Protein AF-A0A3C0NZE2-F1 (afdb_monomer_lite)

Secondary structure (DSSP, 8-state):
---------PPPP-----SEEEEEEEEESSPPPHHHHHHHHHHHHHH-EEEEEEEETTEEEEEEE-S-HHHHHHHHGGGEEEEEEEEEEHHHHHHHHHHHHHHTTT---------TTT-TTS---TTSPPEEEEEEEEE-SHHHHHHHHHTT-SEEEE--SSS---HHHHHHHHHH--EEEEEEE--SGGGHHHHHHHHHT--SSEEEE----SHHHHHHHHHT--TTS-HHHHHHHHHHHTTT-EEEEEEE-SS-EEETTEEE-TT-EEEEETTEEEEEES-HHHHHHHHHHHH--TT--EEEEEE-TTS-HHHHHHHHHHHHHH-TTSEEEEEE---SS-SEEEEE-

Structure (mmCIF, N/CA/C/O backbone):
data_AF-A0A3C0NZE2-F1
#
_entry.id   AF-A0A3C0NZE2-F1
#
loop_
_atom_site.group_PDB
_atom_site.id
_atom_site.type_symbol
_atom_site.label_atom_id
_atom_site.label_alt_id
_atom_site.label_comp_id
_atom_site.label_asym_id
_atom_site.label_entity_id
_atom_site.label_seq_id
_atom_site.pdbx_PDB_ins_code
_atom_site.Cartn_x
_atom_site.Cartn_y
_atom_site.Cartn_z
_atom_site.occupancy
_atom_site.B_iso_or_equiv
_atom_site.auth_seq_id
_atom_site.auth_comp_id
_atom_site.auth_asym_id
_atom_site.auth_atom_id
_atom_site.pdbx_PDB_model_num
ATOM 1 N N . SER A 1 1 ? 26.533 49.931 23.139 1.00 36.09 1 SER A N 1
ATOM 2 C CA . SER A 1 1 ? 25.207 50.540 22.932 1.00 36.09 1 SER A CA 1
ATOM 3 C C . SER A 1 1 ? 24.954 50.637 21.445 1.00 36.09 1 SER A C 1
ATOM 5 O O . SER A 1 1 ? 25.810 51.213 20.790 1.00 36.09 1 SER A O 1
ATOM 7 N N . ALA A 1 2 ? 23.807 50.098 21.004 1.00 35.59 2 ALA A N 1
ATOM 8 C CA . ALA A 1 2 ? 23.093 50.370 19.743 1.00 35.59 2 ALA A CA 1
ATOM 9 C C . ALA A 1 2 ? 23.848 50.043 18.430 1.00 35.59 2 ALA A C 1
ATOM 11 O O . ALA A 1 2 ? 24.931 50.566 18.204 1.00 35.59 2 ALA A O 1
ATOM 12 N N . SER A 1 3 ? 23.444 49.033 17.645 1.00 37.69 3 SER A N 1
ATOM 13 C CA . SER A 1 3 ? 22.225 48.925 16.799 1.00 37.69 3 SER A CA 1
ATOM 14 C C . SER A 1 3 ? 22.341 49.788 15.534 1.00 37.69 3 SER A C 1
ATOM 16 O O . SER A 1 3 ? 22.608 50.981 15.624 1.00 37.69 3 SER A O 1
ATOM 18 N N . GLU A 1 4 ? 22.370 49.141 14.364 1.00 43.62 4 GLU A N 1
ATOM 19 C CA . GLU A 1 4 ? 21.360 49.212 13.274 1.00 43.62 4 GLU A CA 1
ATOM 20 C C . GLU A 1 4 ? 22.031 49.901 12.071 1.00 43.62 4 GLU A C 1
ATOM 22 O O . GLU A 1 4 ? 22.939 50.702 12.266 1.00 43.62 4 GLU A O 1
ATOM 27 N N . ASP A 1 5 ? 21.707 49.708 10.800 1.00 38.56 5 ASP A N 1
ATOM 28 C CA . ASP A 1 5 ? 20.872 48.797 10.012 1.00 38.56 5 ASP A CA 1
ATOM 29 C C . ASP A 1 5 ? 21.087 49.255 8.546 1.00 38.56 5 ASP A C 1
ATOM 31 O O . ASP A 1 5 ? 21.470 50.410 8.334 1.00 38.56 5 ASP A O 1
ATOM 35 N N . ALA A 1 6 ? 20.868 48.362 7.576 1.00 36.75 6 ALA A N 1
ATOM 36 C CA . ALA A 1 6 ? 20.662 48.569 6.127 1.00 36.75 6 ALA A CA 1
ATOM 37 C C . ALA A 1 6 ? 21.395 47.476 5.326 1.00 36.75 6 ALA A C 1
ATOM 39 O O . ALA A 1 6 ? 22.613 47.346 5.404 1.00 36.75 6 ALA A O 1
ATOM 40 N N . GLY A 1 7 ? 20.750 46.683 4.478 1.00 32.16 7 GLY A N 1
ATOM 41 C CA . GLY A 1 7 ? 19.348 46.634 4.093 1.00 32.16 7 GLY A CA 1
ATOM 42 C C . GLY A 1 7 ? 19.153 45.419 3.186 1.00 32.16 7 GLY A C 1
ATOM 43 O O . GLY A 1 7 ? 20.014 45.115 2.361 1.00 32.16 7 GLY A O 1
ATOM 44 N N . ASN A 1 8 ? 18.049 44.704 3.378 1.00 34.53 8 ASN A N 1
ATOM 45 C CA . ASN A 1 8 ? 17.638 43.586 2.539 1.00 34.53 8 ASN A CA 1
ATOM 46 C C . ASN A 1 8 ? 16.468 44.069 1.672 1.00 34.53 8 ASN A C 1
ATOM 48 O O . ASN A 1 8 ? 15.373 44.306 2.183 1.00 34.53 8 ASN A O 1
ATOM 52 N N . GLU A 1 9 ? 16.714 44.292 0.382 1.00 36.19 9 GLU A N 1
ATOM 53 C CA . GLU A 1 9 ? 15.674 44.630 -0.592 1.00 36.19 9 GLU A CA 1
ATOM 54 C C . GLU A 1 9 ? 14.816 43.385 -0.865 1.00 36.19 9 GLU A C 1
ATOM 56 O O . GLU A 1 9 ? 15.272 42.399 -1.446 1.00 36.19 9 GLU A O 1
ATOM 61 N N . GLY A 1 10 ? 13.561 43.426 -0.409 1.00 34.00 10 GLY A N 1
ATOM 62 C CA . GLY A 1 10 ? 12.566 42.390 -0.660 1.00 34.00 10 GLY A CA 1
ATOM 63 C C . GLY A 1 10 ? 12.228 42.272 -2.148 1.00 34.00 10 GLY A C 1
ATOM 64 O O . GLY A 1 10 ? 11.925 43.261 -2.812 1.00 34.00 10 GLY A O 1
ATOM 65 N N . LYS A 1 11 ? 12.250 41.041 -2.668 1.00 37.78 11 LYS A N 1
ATOM 66 C CA . LYS A 1 11 ? 11.664 40.698 -3.968 1.00 37.78 11 LYS A CA 1
ATOM 67 C C . LYS A 1 11 ? 10.141 40.817 -3.872 1.00 37.78 11 LYS A C 1
ATOM 69 O O . LYS A 1 11 ? 9.526 40.107 -3.083 1.00 37.78 11 LYS A O 1
ATOM 74 N N . GLU A 1 12 ? 9.547 41.686 -4.685 1.00 38.22 12 GLU A N 1
ATOM 75 C CA . GLU A 1 12 ? 8.095 41.773 -4.874 1.00 38.22 12 GLU A CA 1
ATOM 76 C C . GLU A 1 12 ? 7.531 40.430 -5.376 1.00 38.22 12 GLU A C 1
ATOM 78 O O . GLU A 1 12 ? 7.984 39.885 -6.388 1.00 38.22 12 GLU A O 1
ATOM 83 N N . GLU A 1 13 ? 6.533 39.892 -4.671 1.00 40.66 13 GLU A N 1
ATOM 84 C CA . GLU A 1 13 ? 5.774 38.714 -5.096 1.00 40.66 13 GLU A CA 1
ATOM 85 C C . GLU A 1 13 ? 4.988 39.033 -6.379 1.00 40.66 13 GLU A C 1
ATOM 87 O O . GLU A 1 13 ? 4.153 39.942 -6.418 1.00 40.66 13 GLU A O 1
ATOM 92 N N . LYS A 1 14 ? 5.254 38.287 -7.460 1.00 45.41 14 LYS A N 1
ATOM 93 C CA . LYS A 1 14 ? 4.502 38.401 -8.717 1.00 45.41 14 LYS A CA 1
ATOM 94 C C . LYS A 1 14 ? 3.043 38.013 -8.479 1.00 45.41 14 LYS A C 1
ATOM 96 O O . LYS A 1 14 ? 2.735 36.855 -8.215 1.00 45.41 14 LYS A O 1
ATOM 101 N N . LYS A 1 15 ? 2.142 38.980 -8.635 1.00 46.69 15 LYS A N 1
ATOM 102 C CA . LYS A 1 15 ? 0.691 38.773 -8.604 1.00 46.69 15 LYS A CA 1
ATOM 103 C C . LYS A 1 15 ? 0.277 37.868 -9.772 1.00 46.69 15 LYS A C 1
ATOM 105 O O . LYS A 1 15 ? 0.476 38.236 -10.926 1.00 46.69 15 LYS A O 1
ATOM 110 N N . ILE A 1 16 ? -0.275 36.691 -9.482 1.00 53.59 16 ILE A N 1
ATOM 111 C CA . ILE A 1 16 ? -0.796 35.767 -10.501 1.00 53.59 16 ILE A CA 1
ATOM 112 C C . ILE A 1 16 ? -2.088 36.363 -11.076 1.00 53.59 16 ILE A C 1
ATOM 114 O O . ILE A 1 16 ? -3.035 36.613 -10.332 1.00 53.59 16 ILE A O 1
ATOM 118 N N . HIS A 1 17 ? -2.127 36.613 -12.388 1.00 61.06 17 HIS A N 1
ATOM 119 C CA . HIS A 1 17 ? -3.268 37.261 -13.049 1.00 61.06 17 HIS A CA 1
ATOM 120 C C . HIS A 1 17 ? -4.233 36.298 -13.757 1.00 61.06 17 HIS A C 1
ATOM 122 O O . HIS A 1 17 ? -5.386 36.668 -13.970 1.00 61.06 17 HIS A O 1
ATOM 128 N N . PHE A 1 18 ? -3.791 35.084 -14.101 1.00 76.00 18 PHE A N 1
ATOM 129 C CA . PHE A 1 18 ? -4.579 34.086 -14.836 1.00 76.00 18 PHE A CA 1
ATOM 130 C C . PHE A 1 18 ? -4.504 32.712 -14.159 1.00 76.00 18 PHE A C 1
ATOM 132 O O . PHE A 1 18 ? -3.453 32.332 -13.649 1.00 76.00 18 PHE A O 1
ATOM 139 N N . THR A 1 19 ? -5.607 31.962 -14.182 1.00 80.38 19 THR A N 1
ATOM 140 C CA . THR A 1 19 ? -5.830 30.770 -13.344 1.00 80.38 19 THR A CA 1
ATOM 141 C C . THR A 1 19 ? -5.203 29.501 -13.898 1.00 80.38 19 THR A C 1
ATOM 143 O O . THR A 1 19 ? -4.834 28.621 -13.126 1.00 80.38 19 THR A O 1
ATOM 146 N N . TYR A 1 20 ? -5.089 29.376 -15.222 1.00 83.31 20 TYR A N 1
ATOM 147 C CA . TYR A 1 20 ? -4.713 28.107 -15.843 1.00 83.31 20 TYR A CA 1
ATOM 148 C C . TYR A 1 20 ? -3.438 28.204 -16.664 1.00 83.31 20 TYR A C 1
ATOM 150 O O . TYR A 1 20 ? -3.351 29.029 -17.574 1.00 83.31 20 TYR A O 1
ATOM 158 N N . ASN A 1 21 ? -2.491 27.303 -16.414 1.00 87.12 21 ASN A N 1
ATOM 159 C CA . ASN A 1 21 ? -1.433 26.988 -17.363 1.00 87.12 21 ASN A CA 1
ATOM 160 C C . ASN A 1 21 ? -2.007 26.049 -18.427 1.00 87.12 21 ASN A C 1
ATOM 162 O O . ASN A 1 21 ? -2.509 24.969 -18.122 1.00 87.12 21 ASN A O 1
ATOM 166 N N . VAL A 1 22 ? -1.931 26.451 -19.692 1.00 88.56 22 VAL A N 1
ATOM 167 C CA . VAL A 1 22 ? -2.429 25.664 -20.820 1.00 88.56 22 VAL A CA 1
ATOM 168 C C . VAL A 1 22 ? -1.267 25.375 -21.753 1.00 88.56 22 VAL A C 1
ATOM 170 O O . VAL A 1 22 ? -0.628 26.299 -22.253 1.00 88.56 22 VAL A O 1
ATOM 173 N N . SER A 1 23 ? -1.006 24.098 -22.028 1.00 87.31 23 SER A N 1
ATOM 174 C CA . SER A 1 23 ? -0.033 23.682 -23.036 1.00 87.31 23 SER A CA 1
ATOM 175 C C . SER A 1 23 ? -0.593 22.592 -23.936 1.00 87.31 23 SER A C 1
ATOM 177 O O . SER A 1 23 ? -1.257 21.657 -23.489 1.00 87.31 23 SER A O 1
ATOM 179 N N . PHE A 1 24 ? -0.353 22.714 -25.235 1.00 85.62 24 PHE A N 1
ATOM 180 C CA . PHE A 1 24 ? -0.780 21.707 -26.190 1.00 85.62 24 PHE A CA 1
ATOM 181 C C . PHE A 1 24 ? 0.030 21.734 -27.480 1.00 85.62 24 PHE A C 1
ATOM 183 O O . PHE A 1 24 ? 0.749 22.688 -27.787 1.00 85.62 24 PHE A O 1
ATOM 190 N N . ILE A 1 25 ? -0.100 20.655 -28.250 1.00 87.31 25 ILE A N 1
ATOM 191 C CA . ILE A 1 25 ? 0.509 20.516 -29.574 1.00 87.31 25 ILE A CA 1
ATOM 192 C C . ILE A 1 25 ? -0.591 20.400 -30.625 1.00 87.31 25 ILE A C 1
ATOM 194 O O . ILE A 1 25 ? -1.508 19.585 -30.488 1.00 87.31 25 ILE A O 1
ATOM 198 N N . VAL A 1 26 ? -0.465 21.193 -31.687 1.00 88.88 26 VAL A N 1
ATOM 199 C CA . VAL A 1 26 ? -1.304 21.129 -32.885 1.00 88.88 26 VAL A CA 1
ATOM 200 C C . VAL A 1 26 ? -0.500 20.501 -34.015 1.00 88.88 26 VAL A C 1
ATOM 202 O O . VAL A 1 26 ? 0.553 21.015 -34.392 1.00 88.88 26 VAL A O 1
ATOM 205 N N . LYS A 1 27 ? -1.011 19.413 -34.585 1.00 89.00 27 LYS A N 1
ATOM 206 C CA . LYS A 1 27 ? -0.534 18.859 -35.849 1.00 89.00 27 LYS A CA 1
ATOM 207 C C . LYS A 1 27 ? -1.123 19.669 -36.995 1.00 89.00 27 LYS A C 1
ATOM 209 O O . LYS A 1 27 ? -2.328 19.632 -37.231 1.00 89.00 27 LYS A O 1
ATOM 214 N N . LEU A 1 28 ? -0.270 20.408 -37.685 1.00 88.88 28 LEU A N 1
ATOM 215 C CA . LEU A 1 28 ? -0.642 21.338 -38.741 1.00 88.88 28 LEU A CA 1
ATOM 216 C C . LEU A 1 28 ? -1.101 20.578 -39.992 1.00 88.88 28 LEU A C 1
ATOM 218 O O . LEU A 1 28 ? -0.432 19.651 -40.447 1.00 88.88 28 LEU A O 1
ATOM 222 N N . GLU A 1 29 ? -2.234 20.984 -40.567 1.00 81.38 29 GLU A N 1
ATOM 223 C CA . GLU A 1 29 ? -2.740 20.408 -41.828 1.00 81.38 29 GLU A CA 1
ATOM 224 C C . GLU A 1 29 ? -2.031 20.987 -43.061 1.00 81.38 29 GLU A C 1
ATOM 226 O O . GLU A 1 29 ? -1.929 20.343 -44.104 1.00 81.38 29 GLU A O 1
ATOM 231 N N . LYS A 1 30 ? -1.526 22.214 -42.930 1.00 83.50 30 LYS A N 1
ATOM 232 C CA . LYS A 1 30 ? -0.729 22.947 -43.918 1.00 83.50 30 LYS A CA 1
ATOM 233 C C . LYS A 1 30 ? 0.244 23.856 -43.175 1.00 83.50 30 LYS A C 1
ATOM 235 O O . LYS A 1 30 ? -0.033 24.240 -42.040 1.00 83.50 30 LYS A O 1
ATOM 240 N N . THR A 1 31 ? 1.340 24.258 -43.814 1.00 81.38 31 THR A N 1
ATOM 241 C CA . THR A 1 31 ? 2.249 25.258 -43.237 1.00 81.38 31 THR A CA 1
ATOM 242 C C . THR A 1 31 ? 1.491 26.579 -43.031 1.00 81.38 31 THR A C 1
ATOM 244 O O . THR A 1 31 ? 1.012 27.152 -44.016 1.00 81.38 31 THR A O 1
ATOM 247 N N . PRO A 1 32 ? 1.318 27.052 -41.783 1.00 81.88 32 PRO A N 1
ATOM 248 C CA . PRO A 1 32 ? 0.593 28.282 -41.506 1.00 81.88 32 PRO A CA 1
ATOM 249 C C . PRO A 1 32 ? 1.406 29.483 -41.984 1.00 81.88 32 PRO A C 1
ATOM 251 O O . PRO A 1 32 ? 2.632 29.507 -41.891 1.00 81.88 32 PRO A O 1
ATOM 254 N N . SER A 1 33 ? 0.716 30.497 -42.495 1.00 85.44 33 SER A N 1
ATOM 255 C CA . SER A 1 33 ? 1.343 31.766 -42.854 1.00 85.44 33 SER A CA 1
ATOM 256 C C . SER A 1 33 ? 1.788 32.540 -41.608 1.00 85.44 33 SER A C 1
ATOM 258 O O . SER A 1 33 ? 1.170 32.437 -40.545 1.00 85.44 33 SER A O 1
ATOM 260 N N . ASP A 1 34 ? 2.793 33.410 -41.753 1.00 82.06 34 ASP A N 1
ATOM 261 C CA . ASP A 1 34 ? 3.242 34.299 -40.667 1.00 82.06 34 ASP A CA 1
ATOM 262 C C . ASP A 1 34 ? 2.091 35.134 -40.092 1.00 82.06 34 ASP A C 1
ATOM 264 O O . ASP A 1 34 ? 2.039 35.417 -38.897 1.00 82.06 34 ASP A O 1
ATOM 268 N N . LYS A 1 35 ? 1.113 35.486 -40.933 1.00 81.94 35 LYS A N 1
ATOM 269 C CA . LYS A 1 35 ? -0.085 36.218 -40.522 1.00 81.94 35 LYS A CA 1
ATOM 270 C C . LYS A 1 35 ? -0.994 35.382 -39.616 1.00 81.94 35 LYS A C 1
ATOM 272 O O . LYS A 1 35 ? -1.503 35.908 -38.633 1.00 81.94 35 LYS A O 1
ATOM 277 N N . GLU A 1 36 ? -1.195 34.102 -39.923 1.00 84.94 36 GLU A N 1
ATOM 278 C CA . GLU A 1 36 ? -1.993 33.182 -39.098 1.00 84.94 36 GLU A CA 1
ATOM 279 C C . GLU A 1 36 ? -1.324 32.935 -37.734 1.00 84.94 36 GLU A C 1
ATOM 281 O O . GLU A 1 36 ? -2.001 32.973 -36.704 1.00 84.94 36 GLU A O 1
ATOM 286 N N . LEU A 1 37 ? 0.006 32.780 -37.708 1.00 85.50 37 LEU A N 1
ATOM 287 C CA . LEU A 1 37 ? 0.770 32.632 -36.465 1.00 85.50 37 LEU A CA 1
ATOM 288 C C . LEU A 1 37 ? 0.786 33.917 -35.628 1.00 85.50 37 LEU A C 1
ATOM 290 O O . LEU A 1 37 ? 0.652 33.851 -34.407 1.00 85.50 37 LEU A O 1
ATOM 294 N N . ASN A 1 38 ? 0.909 35.085 -36.263 1.00 84.31 38 ASN A N 1
ATOM 295 C CA . ASN A 1 38 ? 0.901 36.364 -35.554 1.00 84.31 38 ASN A CA 1
ATOM 296 C C . ASN A 1 38 ? -0.458 36.672 -34.925 1.00 84.31 38 ASN A C 1
ATOM 298 O O . ASN A 1 38 ? -0.492 37.128 -33.790 1.00 84.31 38 ASN A O 1
ATOM 302 N N . VAL A 1 39 ? -1.572 36.336 -35.583 1.00 87.81 39 VAL A N 1
ATOM 303 C CA . VAL A 1 39 ? -2.914 36.495 -34.994 1.00 87.81 39 VAL A CA 1
ATOM 304 C C . VAL A 1 39 ? -3.088 35.634 -33.738 1.00 87.81 39 VAL A C 1
ATOM 306 O O . VAL A 1 39 ? -3.676 36.085 -32.754 1.00 87.81 39 VAL A O 1
ATOM 309 N N . LEU A 1 40 ? -2.588 34.393 -33.752 1.00 89.62 40 LEU A N 1
ATOM 310 C CA . LEU A 1 40 ? -2.628 33.525 -32.573 1.00 89.62 40 LEU A CA 1
ATOM 311 C C . LEU A 1 40 ? -1.719 34.065 -31.459 1.00 89.62 40 LEU A C 1
ATOM 313 O O . LEU A 1 40 ? -2.141 34.133 -30.307 1.00 89.62 40 LEU A O 1
ATOM 317 N N . ARG A 1 41 ? -0.508 34.513 -31.807 1.00 87.38 41 ARG A N 1
ATOM 318 C CA . ARG A 1 41 ? 0.447 35.101 -30.861 1.00 87.38 41 ARG A CA 1
ATOM 319 C C . ARG A 1 41 ? -0.089 36.378 -30.211 1.00 87.38 41 ARG A C 1
ATOM 321 O O . ARG A 1 41 ? 0.011 36.517 -29.000 1.00 87.38 41 ARG A O 1
ATOM 328 N N . GLU A 1 42 ? -0.694 37.282 -30.978 1.00 84.56 42 GLU A N 1
ATOM 329 C CA . GLU A 1 42 ? -1.329 38.497 -30.449 1.00 84.56 42 GLU A CA 1
ATOM 330 C C . GLU A 1 42 ? -2.467 38.161 -29.486 1.00 84.56 42 GLU A C 1
ATOM 332 O O . GLU A 1 42 ? -2.562 38.752 -28.414 1.00 84.56 42 GLU A O 1
ATOM 337 N N . PHE A 1 43 ? -3.302 37.172 -29.823 1.00 90.38 43 PHE A N 1
ATOM 338 C CA . PHE A 1 43 ? -4.347 36.709 -28.915 1.00 90.38 43 PHE A CA 1
ATOM 339 C C . PHE A 1 43 ? -3.763 36.205 -27.587 1.00 90.38 43 PHE A C 1
ATOM 341 O O . PHE A 1 43 ? -4.280 36.578 -26.535 1.00 90.38 43 PHE A O 1
ATOM 348 N N . MET A 1 44 ? -2.690 35.408 -27.640 1.00 88.81 44 MET A N 1
ATOM 349 C CA . MET A 1 44 ? -2.006 34.887 -26.452 1.00 88.81 44 MET A CA 1
ATOM 350 C C . MET A 1 44 ? -1.375 36.004 -25.614 1.00 88.81 44 MET A C 1
ATOM 352 O O . MET A 1 44 ? -1.494 35.968 -24.401 1.00 88.81 44 MET A O 1
ATOM 356 N N . ILE A 1 45 ? -0.766 37.016 -26.241 1.00 83.38 45 ILE A N 1
ATOM 357 C CA . ILE A 1 45 ? -0.164 38.162 -25.533 1.00 83.38 45 ILE A CA 1
ATOM 358 C C . ILE A 1 45 ? -1.232 39.037 -24.865 1.00 83.38 45 ILE A C 1
ATOM 360 O O . ILE A 1 45 ? -1.014 39.558 -23.779 1.00 83.38 45 ILE A O 1
ATOM 364 N N . VAL A 1 46 ? -2.386 39.225 -25.510 1.00 85.56 46 VAL A N 1
ATOM 365 C CA . VAL A 1 46 ? -3.464 40.071 -24.970 1.00 85.56 46 VAL A CA 1
ATOM 366 C C . VAL A 1 46 ? -4.261 39.360 -23.874 1.00 85.56 46 VAL A C 1
ATOM 368 O O . VAL A 1 46 ? -4.759 40.015 -22.963 1.00 85.56 46 VAL A O 1
ATOM 371 N N . ASN A 1 47 ? -4.429 38.039 -23.973 1.00 84.69 47 ASN A N 1
ATOM 372 C CA . ASN A 1 47 ? -5.321 37.264 -23.101 1.00 84.69 47 ASN A CA 1
ATOM 373 C C . ASN A 1 47 ? -4.576 36.271 -22.201 1.00 84.69 47 ASN A C 1
ATOM 375 O O . ASN A 1 47 ? -5.216 35.385 -21.633 1.00 84.69 47 ASN A O 1
ATOM 379 N N . GLY A 1 48 ? -3.255 36.373 -22.097 1.00 84.44 48 GLY A N 1
ATOM 380 C CA . GLY A 1 48 ? -2.453 35.450 -21.312 1.00 84.44 48 GLY A CA 1
ATOM 381 C C . GLY A 1 48 ? -1.042 35.946 -21.027 1.00 84.44 48 GLY A C 1
ATOM 382 O O . GLY A 1 48 ? -0.606 36.991 -21.505 1.00 84.44 48 GLY A O 1
ATOM 383 N N . GLU A 1 49 ? -0.334 35.164 -20.223 1.00 80.25 49 GLU A N 1
ATOM 384 C CA . GLU A 1 49 ? 1.048 35.389 -19.795 1.00 80.25 49 GLU A CA 1
ATOM 385 C C . GLU A 1 49 ? 1.927 34.190 -20.182 1.00 80.25 49 GLU A C 1
ATOM 387 O O . GLU A 1 49 ? 1.422 33.157 -20.636 1.00 80.25 49 GLU A O 1
ATOM 392 N N . ASP A 1 50 ? 3.249 34.336 -20.041 1.00 80.88 50 ASP A N 1
ATOM 393 C CA . ASP A 1 50 ? 4.235 33.271 -20.289 1.00 80.88 50 ASP A CA 1
ATOM 394 C C . ASP A 1 50 ? 4.042 32.577 -21.658 1.00 80.88 50 ASP A C 1
ATOM 396 O O . ASP A 1 50 ? 4.019 31.354 -21.793 1.00 80.88 50 ASP A O 1
ATOM 400 N N . VAL A 1 51 ? 3.845 33.402 -22.693 1.00 83.75 51 VAL A N 1
ATOM 401 C CA . VAL A 1 51 ? 3.489 32.988 -24.057 1.00 83.75 51 VAL A CA 1
ATOM 402 C C . VAL A 1 51 ? 4.667 32.313 -24.760 1.0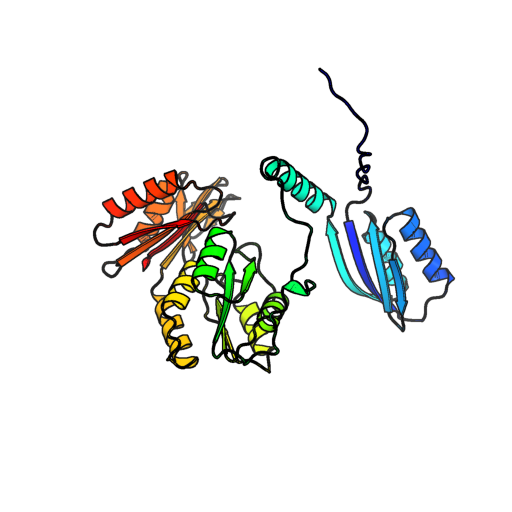0 83.75 51 VAL A C 1
ATOM 404 O O . VAL A 1 51 ? 5.662 32.953 -25.100 1.00 83.75 51 VAL A O 1
ATOM 407 N N . LEU A 1 52 ? 4.500 31.036 -25.092 1.00 79.06 52 LEU A N 1
ATOM 408 C CA . LEU A 1 52 ? 5.398 30.253 -25.929 1.00 79.06 52 LEU A CA 1
ATOM 409 C C . LEU A 1 52 ? 4.628 29.698 -27.132 1.00 79.06 52 LEU A C 1
ATOM 411 O O . LEU A 1 52 ? 3.689 28.913 -27.000 1.00 79.06 52 LEU A O 1
ATOM 415 N N . LEU A 1 53 ? 5.057 30.097 -28.328 1.00 85.06 53 LEU A N 1
ATOM 416 C CA . LEU A 1 53 ? 4.502 29.624 -29.591 1.00 85.06 53 LEU A CA 1
ATOM 417 C C . LEU A 1 53 ? 5.644 29.235 -30.529 1.00 85.06 53 LEU A C 1
ATOM 419 O O . LEU A 1 53 ? 6.304 30.113 -31.093 1.00 85.06 53 LEU A O 1
ATOM 423 N N . VAL A 1 54 ? 5.866 27.929 -30.683 1.00 80.62 54 VAL A N 1
ATOM 424 C CA . VAL A 1 54 ? 6.981 27.362 -31.456 1.00 80.62 54 VAL A CA 1
ATOM 425 C C . VAL A 1 54 ? 6.432 26.468 -32.557 1.00 80.62 54 VAL A C 1
ATOM 427 O O . VAL A 1 54 ? 5.713 25.513 -32.280 1.00 80.62 54 VAL A O 1
ATOM 430 N N . SER A 1 55 ? 6.787 26.769 -33.804 1.00 79.25 55 SER A N 1
ATOM 431 C CA . SER A 1 55 ? 6.443 25.953 -34.970 1.00 79.25 55 SER A CA 1
ATOM 432 C C . SER A 1 55 ? 7.687 25.202 -35.440 1.00 79.25 55 SER A C 1
ATOM 434 O O . SER A 1 55 ? 8.710 25.836 -35.687 1.00 79.25 55 SER A O 1
ATOM 436 N N . SER A 1 56 ? 7.598 23.880 -35.581 1.00 74.12 56 SER A N 1
ATOM 437 C CA . SER A 1 56 ? 8.648 23.031 -36.160 1.00 74.12 56 SER A CA 1
ATOM 438 C C . SER A 1 56 ? 8.010 21.952 -37.026 1.00 74.12 56 SER A C 1
ATOM 440 O O . SER A 1 56 ? 7.066 21.291 -36.595 1.00 74.12 56 SER A O 1
ATOM 442 N N . ASP A 1 57 ? 8.524 21.766 -38.240 1.00 77.38 57 ASP A N 1
ATOM 443 C CA . ASP A 1 57 ? 7.997 20.826 -39.236 1.00 77.38 57 ASP A CA 1
ATOM 444 C C . ASP A 1 57 ? 6.481 21.002 -39.473 1.00 77.38 57 ASP A C 1
ATOM 446 O O . ASP A 1 57 ? 6.042 22.044 -39.960 1.00 77.38 57 ASP A O 1
ATOM 450 N N . ASN A 1 58 ? 5.683 19.998 -39.087 1.00 84.75 58 ASN A N 1
ATOM 451 C CA . ASN A 1 58 ? 4.219 19.974 -39.160 1.00 84.75 58 ASN A CA 1
ATOM 452 C C . ASN A 1 58 ? 3.561 20.082 -37.773 1.00 84.75 58 ASN A C 1
ATOM 454 O O . ASN A 1 58 ? 2.429 19.637 -37.588 1.00 84.75 58 ASN A O 1
ATOM 458 N N . MET A 1 59 ? 4.270 20.622 -36.781 1.00 80.81 59 MET A N 1
ATOM 459 C CA . MET A 1 59 ? 3.805 20.717 -35.399 1.00 80.81 59 MET A CA 1
ATOM 460 C C . MET A 1 59 ? 3.926 22.147 -34.878 1.00 80.81 59 MET A C 1
ATOM 462 O O . MET A 1 59 ? 4.931 22.829 -35.077 1.00 80.81 59 MET A O 1
ATOM 466 N N . LEU A 1 60 ? 2.901 22.585 -34.155 1.00 86.25 60 LEU A N 1
ATOM 467 C CA . LEU A 1 60 ? 2.866 23.859 -33.454 1.00 86.25 60 LEU A CA 1
ATOM 468 C C . LEU A 1 60 ? 2.675 23.596 -31.963 1.00 86.25 60 LEU A C 1
ATOM 470 O O . LEU A 1 60 ? 1.624 23.115 -31.540 1.00 86.25 60 LEU A O 1
ATOM 474 N N . LYS A 1 61 ? 3.693 23.916 -31.167 1.00 86.12 61 LYS A N 1
ATOM 475 C CA . LYS A 1 61 ? 3.625 23.888 -29.708 1.00 86.12 61 LYS A CA 1
ATOM 476 C C . LYS A 1 61 ? 3.119 25.235 -29.206 1.00 86.12 61 LYS A C 1
ATOM 478 O O . LYS A 1 61 ? 3.692 26.276 -29.533 1.00 86.12 61 LYS A O 1
ATOM 483 N N . VAL A 1 62 ? 2.060 25.187 -28.407 1.00 87.75 62 VAL A N 1
ATOM 484 C CA . VAL A 1 62 ? 1.400 26.341 -27.797 1.00 87.75 62 VAL A CA 1
ATOM 485 C C . VAL A 1 62 ? 1.462 26.173 -26.287 1.00 87.75 62 VAL A C 1
ATOM 487 O O . VAL A 1 62 ? 1.078 25.126 -25.773 1.00 87.75 62 VAL A O 1
ATOM 490 N N . GLN A 1 63 ? 1.942 27.185 -25.575 1.00 89.62 63 GLN A N 1
ATOM 491 C CA . GLN A 1 63 ? 1.921 27.230 -24.118 1.00 89.62 63 GLN A CA 1
ATOM 492 C C . GLN A 1 63 ? 1.702 28.671 -23.653 1.00 89.62 63 GLN A C 1
ATOM 494 O O . GLN A 1 63 ? 2.296 29.597 -24.198 1.00 89.62 63 GLN A O 1
ATOM 499 N N . THR A 1 64 ? 0.792 28.875 -22.707 1.00 88.81 64 THR A N 1
ATOM 500 C CA . THR A 1 64 ? 0.506 30.182 -22.096 1.00 88.81 64 THR A CA 1
ATOM 501 C C . THR A 1 64 ? -0.323 29.989 -20.834 1.00 88.81 64 THR A C 1
ATOM 503 O O . THR A 1 64 ? -1.036 28.991 -20.707 1.00 88.81 64 THR A O 1
ATOM 506 N N . ARG A 1 65 ? -0.267 30.953 -19.918 1.00 89.06 65 ARG A N 1
ATOM 507 C CA . ARG A 1 65 ? -1.196 31.040 -18.795 1.00 89.06 65 ARG A CA 1
ATOM 508 C C . ARG A 1 65 ? -2.396 31.906 -19.175 1.00 89.06 65 ARG A C 1
ATOM 510 O O . ARG A 1 65 ? -2.207 33.063 -19.535 1.00 89.06 65 ARG A O 1
ATOM 517 N N . THR A 1 66 ? -3.617 31.370 -19.137 1.00 89.50 66 THR A N 1
ATOM 518 C CA . THR A 1 66 ? -4.837 32.085 -19.559 1.00 89.50 66 THR A CA 1
ATOM 519 C C . THR A 1 66 ? -6.117 31.482 -18.974 1.00 89.50 66 THR A C 1
ATOM 521 O O . THR A 1 66 ? -6.246 30.268 -18.865 1.00 89.50 66 THR A O 1
ATOM 524 N N . ASP A 1 67 ? -7.130 32.313 -18.710 1.00 89.94 67 ASP A N 1
ATOM 525 C CA . ASP A 1 67 ? -8.500 31.849 -18.412 1.00 89.94 67 ASP A CA 1
ATOM 526 C C . ASP A 1 67 ? -9.338 31.614 -19.680 1.00 89.94 67 ASP A C 1
ATOM 528 O O . ASP A 1 67 ? -10.444 31.073 -19.637 1.00 89.94 67 ASP A O 1
ATOM 532 N N . LYS A 1 68 ? -8.828 32.023 -20.848 1.00 91.50 68 LYS A N 1
ATOM 533 C CA . LYS A 1 68 ? -9.514 31.925 -22.145 1.00 91.50 68 LYS A CA 1
ATOM 534 C C . LYS A 1 68 ? -9.171 30.628 -22.878 1.00 91.50 68 LYS A C 1
ATOM 536 O O . LYS A 1 68 ? -8.995 30.624 -24.096 1.00 91.50 68 LYS A O 1
ATOM 541 N N . ILE A 1 69 ? -9.118 29.515 -22.145 1.00 92.06 69 ILE A N 1
ATOM 542 C CA . ILE A 1 69 ? -8.686 28.199 -22.649 1.00 92.06 69 ILE A CA 1
ATOM 543 C C . ILE A 1 69 ? -9.483 27.780 -23.891 1.00 92.06 69 ILE A C 1
ATOM 545 O O . ILE A 1 69 ? -8.910 27.421 -24.918 1.00 92.06 69 ILE A O 1
ATOM 549 N N . GLY A 1 70 ? -10.814 27.880 -23.826 1.00 90.31 70 GLY A N 1
ATOM 550 C CA . GLY A 1 70 ? -11.688 27.477 -24.930 1.00 90.31 70 GLY A CA 1
ATOM 551 C C . GLY A 1 70 ? -11.485 28.308 -26.200 1.00 90.31 70 GLY A C 1
ATOM 552 O O . GLY A 1 70 ? -11.557 27.770 -27.303 1.00 90.31 70 GLY A O 1
ATOM 553 N N . ASP A 1 71 ? -11.196 29.605 -26.068 1.00 91.75 71 ASP A N 1
ATOM 554 C CA . ASP A 1 71 ? -10.930 30.482 -27.213 1.00 91.75 71 ASP A CA 1
ATOM 555 C C . ASP A 1 71 ? -9.539 30.239 -27.802 1.00 91.75 71 ASP A C 1
ATOM 557 O O . ASP A 1 71 ? -9.380 30.280 -29.025 1.00 91.75 71 ASP A O 1
ATOM 561 N N . LEU A 1 72 ? -8.553 29.946 -26.948 1.00 93.31 72 LEU A N 1
ATOM 562 C CA . LEU A 1 72 ? -7.208 29.554 -27.357 1.00 93.31 72 LEU A CA 1
ATOM 563 C C . LEU A 1 72 ? -7.252 28.260 -28.183 1.00 93.31 72 LEU A C 1
ATOM 565 O O . LEU A 1 72 ? -6.798 28.246 -29.326 1.00 93.31 72 LEU A O 1
ATOM 569 N N . ILE A 1 73 ? -7.895 27.218 -27.649 1.00 93.19 73 ILE A N 1
ATOM 570 C CA . ILE A 1 73 ? -8.091 25.922 -28.311 1.00 93.19 73 ILE A CA 1
ATOM 571 C C . ILE A 1 73 ? -8.809 26.098 -29.654 1.00 93.19 73 ILE A C 1
ATOM 573 O O . ILE A 1 73 ? -8.283 25.703 -30.692 1.00 93.19 73 ILE A O 1
ATOM 577 N N . ARG A 1 74 ? -9.951 26.796 -29.671 1.00 92.06 74 ARG A N 1
ATOM 578 C CA . ARG A 1 74 ? -10.762 26.991 -30.884 1.00 92.06 74 ARG A CA 1
ATOM 579 C C . ARG A 1 74 ? -10.019 27.740 -31.992 1.00 92.06 74 ARG A C 1
ATOM 581 O O . ARG A 1 74 ? -10.298 27.555 -33.176 1.00 92.06 74 ARG A O 1
ATOM 588 N N . ARG A 1 75 ? -9.114 28.655 -31.636 1.00 91.31 75 ARG A N 1
ATOM 589 C CA . ARG A 1 75 ? -8.279 29.378 -32.610 1.00 91.31 75 ARG A CA 1
ATOM 590 C C . ARG A 1 75 ? -7.164 28.490 -33.146 1.00 91.31 75 ARG A C 1
ATOM 592 O O . ARG A 1 75 ? -6.899 28.538 -34.344 1.00 91.31 75 ARG A O 1
ATOM 599 N N . SER A 1 76 ? -6.566 27.673 -32.288 1.00 89.81 76 SER A N 1
ATOM 600 C CA . SER A 1 76 ? -5.521 26.719 -32.648 1.00 89.81 76 SER A CA 1
ATOM 601 C C . SER A 1 76 ? -6.025 25.563 -33.520 1.00 89.81 76 SER A C 1
ATOM 603 O O . SER A 1 76 ? -5.327 25.177 -34.453 1.00 89.81 76 SER A O 1
ATOM 605 N N . GLU A 1 77 ? -7.258 25.089 -33.317 1.00 90.31 77 GLU A N 1
ATOM 606 C CA . GLU A 1 77 ? -7.903 24.065 -34.162 1.00 90.31 77 GLU A CA 1
ATOM 607 C C . GLU A 1 77 ? -8.064 24.492 -35.628 1.00 90.31 77 GLU A C 1
ATOM 609 O O . GLU A 1 77 ? -8.108 23.661 -36.528 1.00 90.31 77 GLU A O 1
ATOM 614 N N . LYS A 1 78 ? -8.108 25.800 -35.915 1.00 90.12 78 LYS A N 1
ATOM 615 C CA . LYS A 1 78 ? -8.174 26.292 -37.304 1.00 90.12 78 LYS A CA 1
ATOM 616 C C . LYS A 1 78 ? -6.888 26.039 -38.093 1.00 90.12 78 LYS A C 1
ATOM 618 O O . LYS A 1 78 ? -6.899 26.175 -39.314 1.00 90.12 78 LYS A O 1
ATOM 623 N N . LEU A 1 79 ? -5.786 25.747 -37.403 1.00 88.56 79 LEU A N 1
ATOM 624 C CA . LEU A 1 79 ? -4.474 25.492 -37.999 1.00 88.56 79 LEU A CA 1
ATOM 625 C C . LEU A 1 79 ? -4.207 23.988 -38.179 1.00 88.56 79 LEU A C 1
ATOM 627 O O . LEU A 1 79 ? -3.318 23.611 -38.945 1.00 88.56 79 LEU A O 1
ATOM 631 N N . GLY A 1 80 ? -4.977 23.136 -37.498 1.00 89.69 80 GLY A N 1
ATOM 632 C CA . GLY A 1 80 ? -4.903 21.687 -37.618 1.00 89.69 80 GLY A CA 1
ATOM 633 C C . GLY A 1 80 ? -5.439 20.957 -36.388 1.00 89.69 80 GLY A C 1
ATOM 634 O O . GLY A 1 80 ? -6.244 21.486 -35.627 1.00 89.69 80 GLY A O 1
ATOM 635 N N . GLN A 1 81 ? -4.988 19.723 -36.184 1.00 91.69 81 GLN A N 1
ATOM 636 C CA . GLN A 1 81 ? -5.556 18.810 -35.191 1.00 91.69 81 GLN A CA 1
ATOM 637 C C . GLN A 1 81 ? -4.816 18.888 -33.854 1.00 91.69 81 GLN A C 1
ATOM 639 O O . GLN A 1 81 ? -3.592 18.768 -33.806 1.00 91.69 81 GLN A O 1
ATOM 644 N N . LEU A 1 82 ? -5.550 19.036 -32.753 1.00 90.69 82 LEU A N 1
ATOM 645 C CA . LEU A 1 82 ? -4.985 18.950 -31.405 1.00 90.69 82 LEU A CA 1
ATOM 646 C C . LEU A 1 82 ? -4.583 17.510 -31.083 1.00 90.69 82 LEU A C 1
ATOM 648 O O . LEU A 1 82 ? -5.361 16.585 -31.296 1.00 90.69 82 LEU A O 1
ATOM 652 N N . MET A 1 83 ? -3.371 17.325 -30.559 1.00 77.19 83 MET A N 1
ATOM 653 C CA . MET A 1 83 ? -2.843 15.993 -30.243 1.00 77.19 83 MET A CA 1
ATOM 654 C C . MET A 1 83 ? -2.788 15.704 -28.745 1.00 77.19 83 MET A C 1
ATOM 656 O O . MET A 1 83 ? -3.293 14.684 -28.291 1.00 77.19 83 MET A O 1
ATOM 660 N N . LYS A 1 84 ? -2.156 16.591 -27.974 1.00 75.94 84 LYS A N 1
ATOM 661 C CA . LYS A 1 84 ? -1.993 16.455 -26.523 1.00 75.94 84 LYS A CA 1
ATOM 662 C C . LYS A 1 84 ? -2.304 17.801 -25.900 1.00 75.94 84 LYS A C 1
ATOM 664 O O . LYS A 1 84 ? -1.710 18.789 -26.323 1.00 75.94 84 LYS A O 1
ATOM 669 N N . VAL A 1 85 ? -3.235 17.825 -24.951 1.00 85.19 85 VAL A N 1
ATOM 670 C CA . VAL A 1 85 ? -3.655 19.026 -24.224 1.00 85.19 85 VAL A CA 1
ATOM 671 C C . VAL A 1 85 ? -3.426 18.790 -22.742 1.00 85.19 85 VAL A C 1
ATOM 673 O O . VAL A 1 85 ? -3.872 17.783 -22.201 1.00 85.19 85 VAL A O 1
ATOM 676 N N . HIS A 1 86 ? -2.717 19.711 -22.107 1.00 81.19 86 HIS A N 1
ATOM 677 C CA . HIS A 1 86 ? -2.469 19.737 -20.677 1.00 81.19 86 HIS A CA 1
ATOM 678 C C . HIS A 1 86 ? -2.946 21.086 -20.136 1.00 81.19 86 HIS A C 1
ATOM 680 O O . HIS A 1 86 ? -2.574 22.139 -20.661 1.00 81.19 86 HIS A O 1
ATOM 686 N N . ILE A 1 87 ? -3.827 21.035 -19.141 1.00 88.62 87 ILE A N 1
ATOM 687 C CA . ILE A 1 87 ? -4.418 22.198 -18.482 1.00 88.62 87 ILE A CA 1
ATOM 688 C C . ILE A 1 87 ? -4.245 21.984 -16.986 1.00 88.62 87 ILE A C 1
ATOM 690 O O . ILE A 1 87 ? -4.710 20.979 -16.455 1.00 88.62 87 ILE A O 1
ATOM 694 N N . GLU A 1 88 ? -3.607 22.940 -16.336 1.00 80.75 88 GLU A N 1
ATOM 695 C CA . GLU A 1 88 ? -3.274 22.921 -14.915 1.00 80.75 88 GLU A CA 1
ATOM 696 C C . GLU A 1 88 ? -3.838 24.187 -14.262 1.00 80.75 88 GLU A C 1
ATOM 698 O O . GLU A 1 88 ? -3.760 25.265 -14.854 1.00 80.75 88 GLU A O 1
ATOM 703 N N . ASN A 1 89 ? -4.449 24.066 -13.078 1.00 80.50 89 ASN A N 1
ATOM 704 C CA . ASN A 1 89 ? -5.001 25.198 -12.330 1.00 80.50 89 ASN A CA 1
ATOM 705 C C . ASN A 1 89 ? -3.975 25.698 -11.308 1.00 80.50 89 ASN A C 1
ATOM 707 O O . ASN A 1 89 ? -3.917 25.216 -10.182 1.00 80.50 89 ASN A O 1
ATOM 711 N N . VAL A 1 90 ? -3.232 26.732 -11.689 1.00 71.75 90 VAL A N 1
ATOM 712 C CA . VAL A 1 90 ? -2.134 27.259 -10.878 1.00 71.75 90 VAL A CA 1
ATOM 713 C C . VAL A 1 90 ? -2.591 28.070 -9.667 1.00 71.75 90 VAL A C 1
ATOM 715 O O . VAL A 1 90 ? -1.789 28.301 -8.768 1.00 71.75 90 VAL A O 1
ATOM 718 N N . LEU A 1 91 ? -3.853 28.525 -9.610 1.00 64.94 91 LEU A N 1
ATOM 719 C CA . LEU A 1 91 ? -4.375 29.172 -8.397 1.00 64.94 91 LEU A CA 1
ATOM 720 C C . LEU A 1 91 ? -4.713 28.145 -7.321 1.00 64.94 91 LEU A C 1
ATOM 722 O O . LEU A 1 91 ? -4.467 28.422 -6.154 1.00 64.94 91 LEU A O 1
ATOM 726 N N . PHE A 1 92 ? -5.217 26.970 -7.705 1.00 54.25 92 PHE A N 1
ATOM 727 C CA . PHE A 1 92 ? -5.429 25.867 -6.768 1.00 54.25 92 PHE A CA 1
ATOM 728 C C . PHE A 1 92 ? -4.097 25.404 -6.168 1.00 54.25 92 PHE A C 1
ATOM 730 O O . PHE A 1 92 ? -3.979 25.301 -4.952 1.00 54.25 92 PHE A O 1
ATOM 737 N N . ASP A 1 93 ? -3.065 25.250 -7.001 1.00 51.72 93 ASP A N 1
ATOM 738 C CA . ASP A 1 93 ? -1.726 24.878 -6.534 1.00 51.72 93 ASP A CA 1
ATOM 739 C C . ASP A 1 93 ? -1.078 25.993 -5.698 1.00 51.72 93 ASP A C 1
ATOM 741 O O . ASP A 1 93 ? -0.348 25.716 -4.749 1.00 51.72 93 ASP A O 1
ATOM 745 N N . HIS A 1 94 ? -1.365 27.270 -5.994 1.00 52.81 94 HIS A N 1
ATOM 746 C CA . HIS A 1 94 ? -0.900 28.387 -5.171 1.00 52.81 94 HIS A CA 1
ATOM 747 C C . HIS A 1 94 ? -1.626 28.465 -3.822 1.00 52.81 94 HIS A C 1
ATOM 749 O O . HIS A 1 94 ? -0.974 28.723 -2.814 1.00 52.81 94 HIS A O 1
ATOM 755 N N . GLU A 1 95 ? -2.939 28.222 -3.771 1.00 50.88 95 GLU A N 1
ATOM 756 C CA . GLU A 1 95 ? -3.699 28.108 -2.519 1.00 50.88 95 GLU A CA 1
ATOM 757 C C . GLU A 1 95 ? -3.195 26.925 -1.683 1.00 50.88 95 GLU A C 1
ATOM 759 O O . GLU A 1 95 ? -2.953 27.083 -0.488 1.00 50.88 95 GLU A O 1
ATOM 764 N N . GLU A 1 96 ? -2.923 25.781 -2.313 1.00 51.62 96 GLU A N 1
ATOM 765 C CA . GLU A 1 96 ? -2.322 24.617 -1.660 1.00 51.62 96 GLU A CA 1
ATOM 766 C C . GLU A 1 96 ? -0.888 24.913 -1.173 1.00 51.62 96 GLU A C 1
ATOM 768 O O . GLU A 1 96 ? -0.513 24.541 -0.062 1.00 51.62 96 GLU A O 1
ATOM 773 N N . ALA A 1 97 ? -0.096 25.664 -1.946 1.00 50.50 97 ALA A N 1
ATOM 774 C CA . ALA A 1 97 ? 1.240 26.118 -1.556 1.00 50.50 97 ALA A CA 1
ATOM 775 C C . ALA A 1 97 ? 1.217 27.177 -0.439 1.00 50.50 97 ALA A C 1
ATOM 777 O O . ALA A 1 97 ? 2.151 27.241 0.360 1.00 50.50 97 ALA A O 1
ATOM 778 N N . LEU A 1 98 ? 0.175 28.010 -0.360 1.00 50.81 98 LEU A N 1
ATOM 779 C CA . LEU A 1 98 ? -0.035 28.970 0.728 1.00 50.81 98 LEU A CA 1
ATOM 780 C C . LEU A 1 98 ? -0.478 28.266 2.015 1.00 50.81 98 LEU A C 1
ATOM 782 O O . LEU A 1 98 ? -0.006 28.642 3.085 1.00 50.81 98 LEU A O 1
ATOM 786 N N . ILE A 1 99 ? -1.307 27.224 1.912 1.00 53.00 99 ILE A N 1
ATOM 787 C CA . ILE A 1 99 ? -1.657 26.335 3.030 1.00 53.00 99 ILE A CA 1
ATOM 788 C C . ILE A 1 99 ? -0.392 25.619 3.531 1.00 53.00 99 ILE A C 1
ATOM 790 O O . ILE A 1 99 ? -0.047 25.752 4.703 1.00 53.00 99 ILE A O 1
ATOM 794 N N . LYS A 1 100 ? 0.404 25.035 2.623 1.00 45.09 100 LYS A N 1
ATOM 795 C CA . LYS A 1 100 ? 1.728 24.464 2.933 1.00 45.09 100 LYS A CA 1
ATOM 796 C C . LYS A 1 100 ? 2.704 25.494 3.521 1.00 45.09 100 LYS A C 1
ATOM 798 O O . LYS A 1 100 ? 3.517 25.143 4.366 1.00 45.09 100 LYS A O 1
ATOM 803 N N . LYS A 1 101 ? 2.674 26.770 3.105 1.00 42.62 101 LYS A N 1
ATOM 804 C CA . LYS A 1 101 ? 3.517 27.843 3.684 1.00 42.62 101 LYS A CA 1
ATOM 805 C C . LYS A 1 101 ? 3.057 28.272 5.078 1.00 42.62 101 LYS A C 1
ATOM 807 O O . LYS A 1 101 ? 3.908 28.575 5.907 1.00 42.62 101 LYS A O 1
ATOM 812 N N . ALA A 1 102 ? 1.750 28.304 5.337 1.00 49.59 102 ALA A N 1
ATOM 813 C CA . ALA A 1 102 ? 1.205 28.588 6.664 1.00 49.59 102 ALA A CA 1
ATOM 814 C C . ALA A 1 102 ? 1.551 27.474 7.668 1.00 49.59 102 ALA A C 1
ATOM 816 O O . ALA A 1 102 ? 1.810 27.766 8.831 1.00 49.59 102 ALA A O 1
ATOM 817 N N . GLU A 1 103 ? 1.641 26.229 7.198 1.00 47.00 103 GLU A N 1
ATOM 818 C CA . GLU A 1 103 ? 2.086 25.065 7.979 1.00 47.00 103 GLU A CA 1
ATOM 819 C C . GLU A 1 103 ? 3.617 25.009 8.173 1.00 47.00 103 GLU A C 1
ATOM 821 O O . GLU A 1 103 ? 4.099 24.389 9.117 1.00 47.00 103 GLU A O 1
ATOM 826 N N . ASN A 1 104 ? 4.395 25.706 7.334 1.00 38.44 104 ASN A N 1
ATOM 827 C CA . ASN A 1 104 ? 5.867 25.691 7.347 1.00 38.44 104 ASN A CA 1
ATOM 828 C C . ASN A 1 104 ? 6.536 26.907 8.026 1.00 38.44 104 ASN A C 1
ATOM 830 O O . ASN A 1 104 ? 7.760 27.033 7.977 1.00 38.44 104 ASN A O 1
ATOM 834 N N . LEU A 1 105 ? 5.787 27.784 8.706 1.00 37.34 105 LEU A N 1
ATOM 835 C CA . LEU A 1 105 ? 6.368 28.897 9.481 1.00 37.34 105 LEU A CA 1
ATOM 836 C C . LEU A 1 105 ? 7.141 28.455 10.742 1.00 37.34 105 LEU A C 1
ATOM 838 O O . LEU A 1 105 ? 7.850 29.278 11.315 1.00 37.34 105 LEU A O 1
ATOM 842 N N . ASP A 1 106 ? 7.084 27.173 11.123 1.00 41.03 106 ASP A N 1
ATOM 843 C CA . ASP A 1 106 ? 7.860 26.622 12.246 1.00 41.03 106 ASP A CA 1
ATOM 844 C C . ASP A 1 106 ? 9.114 25.829 11.837 1.00 41.03 106 ASP A C 1
ATOM 846 O O . ASP A 1 106 ? 9.864 25.384 12.708 1.00 41.03 106 ASP A O 1
ATOM 850 N N . LYS A 1 107 ? 9.405 25.652 10.540 1.00 36.12 107 LYS A N 1
ATOM 851 C CA . LYS A 1 107 ? 10.605 24.918 10.097 1.00 36.12 107 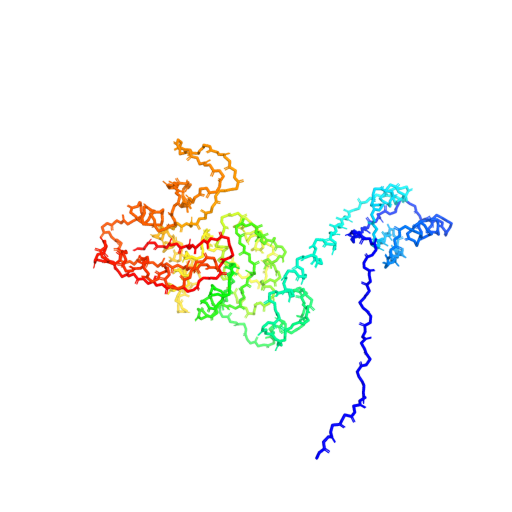LYS A CA 1
ATOM 852 C C . LYS A 1 107 ? 11.193 25.514 8.820 1.00 36.12 107 LYS A C 1
ATOM 854 O O . LYS A 1 107 ? 11.071 24.967 7.728 1.00 36.12 107 LYS A O 1
ATOM 859 N N . GLU A 1 108 ? 11.910 26.626 8.970 1.00 32.19 108 GLU A N 1
ATOM 860 C CA . GLU A 1 108 ? 12.881 27.060 7.965 1.00 32.19 108 GLU A CA 1
ATOM 861 C C . GLU A 1 108 ? 14.011 26.028 7.859 1.00 32.19 108 GLU A C 1
ATOM 863 O O . GLU A 1 108 ? 14.924 26.002 8.684 1.00 32.19 108 GLU A O 1
ATOM 868 N N . SER A 1 109 ? 13.968 25.186 6.827 1.00 34.38 109 SER A N 1
ATOM 869 C CA . SER A 1 109 ? 15.056 24.995 5.854 1.00 34.38 109 SER A CA 1
ATOM 870 C C . SER A 1 109 ? 14.759 23.787 4.968 1.00 34.38 109 SER A C 1
ATOM 872 O O . SER A 1 109 ? 14.481 22.700 5.458 1.00 34.38 109 SER A O 1
ATOM 874 N N . VAL A 1 110 ? 14.976 23.985 3.667 1.00 40.00 110 VAL A N 1
ATOM 875 C CA . VAL A 1 110 ? 14.965 22.994 2.577 1.00 40.00 110 VAL A CA 1
ATOM 876 C C . VAL A 1 110 ? 13.588 22.704 1.969 1.00 40.00 110 VAL A C 1
ATOM 878 O O . VAL A 1 110 ? 12.870 21.801 2.375 1.00 40.00 110 VAL A O 1
ATOM 881 N N . SER A 1 111 ? 13.269 23.406 0.881 1.00 35.44 111 SER A N 1
ATOM 882 C CA . SER A 1 111 ? 13.139 22.759 -0.439 1.00 35.44 111 SER A CA 1
ATOM 883 C C . SER A 1 111 ? 12.733 23.764 -1.521 1.00 35.44 111 SER A C 1
ATOM 885 O O . SER A 1 111 ? 11.728 24.462 -1.423 1.00 35.44 111 SER A O 1
ATOM 887 N N . GLY A 1 112 ? 13.554 23.828 -2.568 1.00 30.66 112 GLY A N 1
ATOM 888 C CA . GLY A 1 112 ? 13.101 24.155 -3.912 1.00 30.66 112 GLY A CA 1
ATOM 889 C C . GLY A 1 112 ? 12.841 22.840 -4.648 1.00 30.66 112 GLY A C 1
ATOM 890 O O . GLY A 1 112 ? 13.642 21.918 -4.531 1.00 30.66 112 GLY A O 1
ATOM 891 N N . GLU A 1 113 ? 11.685 22.799 -5.305 1.00 38.81 113 GLU A N 1
ATOM 892 C CA . GLU A 1 113 ? 11.203 21.955 -6.410 1.00 38.81 113 GLU A CA 1
ATOM 893 C C . GLU A 1 113 ? 12.158 20.903 -7.003 1.00 38.81 113 GLU A C 1
ATOM 895 O O . GLU A 1 113 ? 13.273 21.241 -7.386 1.00 38.81 113 GLU A O 1
ATOM 900 N N . ASN A 1 114 ? 11.647 19.680 -7.225 1.00 32.59 114 ASN A N 1
ATOM 901 C CA . ASN A 1 114 ? 11.942 18.905 -8.436 1.00 32.59 114 ASN A CA 1
ATOM 902 C C . ASN A 1 114 ? 10.877 17.833 -8.734 1.00 32.59 114 ASN A C 1
ATOM 904 O O . ASN A 1 114 ? 10.497 17.025 -7.889 1.00 32.59 114 ASN A O 1
ATOM 908 N N . ASP A 1 115 ? 10.456 17.833 -9.994 1.00 35.53 115 ASP A N 1
ATOM 909 C CA . ASP A 1 115 ? 9.846 16.724 -10.721 1.00 35.53 115 ASP A CA 1
ATOM 910 C C . ASP A 1 115 ? 10.814 15.509 -10.712 1.00 35.53 115 ASP A C 1
ATOM 912 O O . ASP A 1 115 ? 11.952 15.643 -11.184 1.00 35.53 115 ASP A O 1
ATOM 916 N N . PRO A 1 116 ? 10.419 14.325 -10.192 1.00 37.62 116 PRO A N 1
ATOM 917 C CA . PRO A 1 116 ? 11.316 13.175 -10.058 1.00 37.62 116 PRO A CA 1
ATOM 918 C C . PRO A 1 116 ? 11.833 12.627 -11.397 1.00 37.62 116 PRO A C 1
ATOM 920 O O . PRO A 1 116 ? 12.793 11.858 -11.410 1.00 37.62 116 PRO A O 1
ATOM 923 N N . ALA A 1 117 ? 11.234 13.011 -12.531 1.00 39.06 117 ALA A N 1
ATOM 924 C CA . ALA A 1 117 ? 11.664 12.571 -13.857 1.00 39.06 117 ALA A CA 1
ATOM 925 C C . ALA A 1 117 ? 12.776 13.441 -14.482 1.00 39.06 117 ALA A C 1
ATOM 927 O O . ALA A 1 117 ? 13.296 13.087 -15.544 1.00 39.06 117 ALA A O 1
ATOM 928 N N . GLN A 1 118 ? 13.143 14.568 -13.861 1.00 35.25 118 GLN A N 1
ATOM 929 C CA . GLN A 1 118 ? 14.134 15.521 -14.386 1.00 35.25 118 GLN A CA 1
ATOM 930 C C . GLN A 1 118 ? 15.306 15.788 -13.435 1.00 35.25 118 GLN A C 1
ATOM 932 O O . GLN A 1 118 ? 16.232 16.483 -13.845 1.00 35.25 118 GLN A O 1
ATOM 937 N N . ASP A 1 119 ? 15.311 15.245 -12.213 1.00 38.66 119 ASP A N 1
ATOM 938 C CA . ASP A 1 119 ? 16.405 15.462 -11.265 1.00 38.66 119 ASP A CA 1
ATOM 939 C C . ASP A 1 119 ? 17.604 14.532 -11.555 1.00 38.66 119 ASP A C 1
ATOM 941 O O . ASP A 1 119 ? 17.544 13.330 -11.272 1.00 38.66 119 ASP A O 1
ATOM 945 N N . PRO A 1 120 ? 18.735 15.048 -12.080 1.00 37.34 120 PRO A N 1
ATOM 946 C CA . PRO A 1 120 ? 19.919 14.238 -12.351 1.00 37.34 120 PRO A CA 1
ATOM 947 C C . PRO A 1 120 ? 20.576 13.704 -11.070 1.00 37.34 120 PRO A C 1
ATOM 949 O O . PRO A 1 120 ? 21.440 12.837 -11.163 1.00 37.34 120 PRO A O 1
ATOM 952 N N . SER A 1 121 ? 20.200 14.215 -9.890 1.00 40.38 121 SER A N 1
ATOM 953 C CA . SER A 1 121 ? 20.715 13.756 -8.596 1.00 40.38 121 SER A CA 1
ATOM 954 C C . SER A 1 121 ? 20.056 12.466 -8.091 1.00 40.38 121 SER A C 1
ATOM 956 O O . SER A 1 121 ? 20.637 11.793 -7.242 1.00 40.38 121 SER A O 1
ATOM 958 N N . LEU A 1 122 ? 18.902 12.074 -8.653 1.00 38.56 122 LEU A N 1
ATOM 959 C CA . LEU A 1 122 ? 18.242 10.787 -8.384 1.00 38.56 122 LEU A CA 1
ATOM 960 C C . LEU A 1 122 ? 18.738 9.656 -9.298 1.00 38.56 122 LEU A C 1
ATOM 962 O O . LEU A 1 122 ? 18.397 8.492 -9.078 1.00 38.56 122 LEU A O 1
ATOM 966 N N . LEU A 1 123 ? 19.542 9.968 -10.322 1.00 43.25 123 LEU A N 1
ATOM 967 C CA . LEU A 1 123 ? 20.195 8.957 -11.151 1.00 43.25 123 LEU A CA 1
ATOM 968 C C . LEU A 1 123 ? 21.261 8.245 -10.314 1.00 43.25 123 LEU A C 1
ATOM 970 O O . LEU A 1 123 ? 22.384 8.725 -10.163 1.00 43.25 123 LEU A O 1
ATOM 974 N N . ILE A 1 124 ? 20.902 7.081 -9.776 1.00 50.56 124 ILE A N 1
ATOM 975 C CA . ILE A 1 124 ? 21.855 6.178 -9.134 1.00 50.56 124 ILE A CA 1
ATOM 976 C C . ILE A 1 124 ? 22.902 5.794 -10.184 1.00 50.56 124 ILE A C 1
ATOM 978 O O . ILE A 1 124 ? 22.553 5.398 -11.298 1.00 50.56 124 ILE A O 1
ATOM 982 N N . ASP A 1 125 ? 24.183 5.931 -9.837 1.00 49.91 125 ASP A N 1
ATOM 983 C CA . ASP A 1 125 ? 25.303 5.568 -10.702 1.00 49.91 125 ASP A CA 1
ATOM 984 C C . ASP A 1 125 ? 25.171 4.111 -11.185 1.00 49.91 125 ASP A C 1
ATOM 986 O O . ASP A 1 125 ? 25.404 3.152 -10.446 1.00 49.91 125 ASP A O 1
ATOM 990 N N . GLN A 1 126 ? 24.787 3.945 -12.453 1.00 56.31 126 GLN A N 1
ATOM 991 C CA . GLN A 1 126 ? 24.623 2.635 -13.086 1.00 56.31 126 GLN A CA 1
ATOM 992 C C . GLN A 1 126 ? 25.944 2.058 -13.609 1.00 56.31 126 GLN A C 1
ATOM 994 O O . GLN A 1 126 ? 25.941 0.996 -14.227 1.00 56.31 126 GLN A O 1
ATOM 999 N N . SER A 1 127 ? 27.078 2.740 -13.395 1.00 54.53 127 SER A N 1
ATOM 1000 C CA . SER A 1 127 ? 28.394 2.257 -13.830 1.00 54.53 127 SER A CA 1
ATOM 1001 C C . SER A 1 127 ? 28.943 1.122 -12.955 1.00 54.53 127 SER A C 1
ATOM 1003 O O . SER A 1 127 ? 29.871 0.419 -13.365 1.00 54.53 127 SER A O 1
ATOM 1005 N N . GLY A 1 128 ? 28.350 0.908 -11.774 1.00 62.53 128 GLY A N 1
ATOM 1006 C CA . GLY A 1 128 ? 28.647 -0.212 -10.884 1.00 62.53 128 GLY A CA 1
ATOM 1007 C C . GLY A 1 128 ? 28.033 -1.549 -11.334 1.00 62.53 128 GLY A C 1
ATOM 1008 O O . GLY A 1 128 ? 27.145 -1.584 -12.191 1.00 62.53 128 GLY A O 1
ATOM 1009 N N . PRO A 1 129 ? 28.483 -2.679 -10.754 1.00 73.25 129 PRO A N 1
ATOM 1010 C CA . PRO A 1 129 ? 27.903 -3.988 -11.042 1.00 73.25 129 PRO A CA 1
ATOM 1011 C C . PRO A 1 129 ? 26.410 -4.015 -10.680 1.00 73.25 129 PRO A C 1
ATOM 1013 O O . PRO A 1 129 ? 26.021 -3.539 -9.613 1.00 73.25 129 PRO A O 1
ATOM 1016 N N . ARG A 1 130 ? 25.580 -4.592 -11.562 1.00 84.44 130 ARG A N 1
ATOM 1017 C CA . ARG A 1 130 ? 24.143 -4.786 -11.304 1.00 84.44 130 ARG A CA 1
ATOM 1018 C C . ARG A 1 130 ? 23.942 -5.619 -10.038 1.00 84.44 130 ARG A C 1
ATOM 1020 O O . ARG A 1 130 ? 24.529 -6.695 -9.913 1.00 84.44 130 ARG A O 1
ATOM 1027 N N . LYS A 1 131 ? 23.074 -5.148 -9.140 1.00 89.88 131 LYS A N 1
ATOM 1028 C CA . LYS A 1 131 ? 22.594 -5.943 -8.002 1.00 89.88 131 LYS A CA 1
ATOM 1029 C C . LYS A 1 131 ? 21.786 -7.143 -8.509 1.00 89.88 131 LYS A C 1
ATOM 1031 O O . LYS A 1 131 ? 21.183 -7.094 -9.585 1.00 89.88 131 LYS A O 1
ATOM 1036 N N . ASN A 1 132 ? 21.718 -8.207 -7.712 1.00 90.69 132 ASN A N 1
ATOM 1037 C CA . ASN A 1 132 ? 20.830 -9.333 -8.016 1.00 90.69 132 ASN A CA 1
ATOM 1038 C C . ASN A 1 132 ? 19.354 -8.937 -7.889 1.00 90.69 132 ASN A C 1
ATOM 1040 O O . ASN A 1 132 ? 18.555 -9.308 -8.751 1.00 90.69 132 ASN A O 1
ATOM 1044 N N . PHE A 1 133 ? 19.034 -8.148 -6.862 1.00 93.88 133 PHE A N 1
ATOM 1045 C CA . PHE A 1 133 ? 17.680 -7.738 -6.504 1.00 93.88 133 PHE A CA 1
ATOM 1046 C C . PHE A 1 133 ? 17.606 -6.229 -6.276 1.00 93.88 133 PHE A C 1
ATOM 1048 O O . PHE A 1 133 ? 18.589 -5.613 -5.856 1.00 93.88 133 PHE A O 1
ATOM 1055 N N . GLY A 1 134 ? 16.443 -5.661 -6.569 1.00 94.25 134 GLY A N 1
ATOM 1056 C CA . GLY A 1 134 ? 16.053 -4.320 -6.170 1.00 94.25 134 GLY A CA 1
ATOM 1057 C C . GLY A 1 134 ? 14.552 -4.242 -5.909 1.00 94.25 134 GLY A C 1
ATOM 1058 O O . GLY A 1 134 ? 13.804 -5.149 -6.284 1.00 94.25 134 GLY A O 1
ATOM 1059 N N . PHE A 1 135 ? 14.116 -3.166 -5.265 1.00 96.19 135 PHE A N 1
ATOM 1060 C CA . PHE A 1 135 ? 12.768 -3.059 -4.712 1.00 96.19 135 PHE A CA 1
ATOM 1061 C C . PHE A 1 135 ? 12.140 -1.694 -4.992 1.00 96.19 135 PHE A C 1
ATOM 1063 O O . PHE A 1 135 ? 12.760 -0.647 -4.796 1.00 96.19 135 PHE A O 1
ATOM 1070 N N . ILE A 1 136 ? 10.880 -1.717 -5.425 1.00 97.69 136 ILE A N 1
ATOM 1071 C CA . ILE A 1 136 ? 10.026 -0.541 -5.579 1.00 97.69 136 ILE A CA 1
ATOM 1072 C C . ILE A 1 136 ? 8.779 -0.739 -4.732 1.00 97.69 136 ILE A C 1
ATOM 1074 O O . ILE A 1 136 ? 8.070 -1.728 -4.912 1.00 97.69 136 ILE A O 1
ATOM 1078 N N . ALA A 1 137 ? 8.454 0.230 -3.886 1.00 96.12 137 ALA A N 1
ATOM 1079 C CA . ALA A 1 137 ? 7.189 0.259 -3.161 1.00 96.12 137 ALA A CA 1
ATOM 1080 C C . ALA A 1 137 ? 6.401 1.528 -3.489 1.00 96.12 137 ALA A C 1
ATOM 1082 O O . ALA A 1 137 ? 6.974 2.556 -3.851 1.00 96.12 137 ALA A O 1
ATOM 1083 N N . VAL A 1 138 ? 5.078 1.465 -3.349 1.00 95.19 138 VAL A N 1
ATOM 1084 C CA . VAL A 1 138 ? 4.212 2.649 -3.404 1.00 95.19 138 VAL A CA 1
ATOM 1085 C C . VAL A 1 138 ? 3.632 2.897 -2.019 1.00 95.19 138 VAL A C 1
ATOM 1087 O O . VAL A 1 138 ? 3.045 1.994 -1.423 1.00 95.19 138 VAL A O 1
ATOM 1090 N N . CYS A 1 139 ? 3.772 4.106 -1.486 1.00 89.00 139 CYS A N 1
ATOM 1091 C CA . CYS A 1 139 ? 3.083 4.487 -0.255 1.00 89.00 139 CYS A CA 1
ATOM 1092 C C . CYS A 1 139 ? 2.888 6.003 -0.147 1.00 89.00 139 CYS A C 1
ATOM 1094 O O . CYS A 1 139 ? 3.505 6.800 -0.861 1.00 89.00 139 CYS A O 1
ATOM 1096 N N . ALA A 1 140 ? 1.994 6.391 0.762 1.00 85.12 140 ALA A N 1
ATOM 1097 C CA . ALA A 1 140 ? 1.755 7.770 1.150 1.00 85.12 140 ALA A CA 1
ATOM 1098 C C . ALA A 1 140 ? 2.032 7.896 2.647 1.00 85.12 140 ALA A C 1
ATOM 1100 O O . ALA A 1 140 ? 1.553 7.070 3.419 1.00 85.12 140 ALA A O 1
ATOM 1101 N N . GLY A 1 141 ? 2.765 8.939 3.025 1.00 85.62 141 GLY A N 1
ATOM 1102 C CA . GLY A 1 141 ? 3.184 9.196 4.399 1.00 85.62 141 GLY A CA 1
ATOM 1103 C C . GLY A 1 141 ? 4.675 8.990 4.630 1.00 85.62 141 GLY A C 1
ATOM 1104 O O . GLY A 1 141 ? 5.293 8.099 4.046 1.00 85.62 141 GLY A O 1
ATOM 1105 N N . ASN A 1 142 ? 5.271 9.866 5.440 1.00 81.88 142 ASN A N 1
ATOM 1106 C CA . ASN A 1 142 ? 6.714 9.845 5.688 1.00 81.88 142 ASN A CA 1
ATOM 1107 C C . ASN A 1 142 ? 7.126 8.642 6.542 1.00 81.88 142 ASN A C 1
ATOM 1109 O O . ASN A 1 142 ? 8.109 7.995 6.197 1.00 81.88 142 ASN A O 1
ATOM 1113 N N . GLY A 1 143 ? 6.329 8.266 7.546 1.00 86.62 143 GLY A N 1
ATOM 1114 C CA . GLY A 1 143 ? 6.589 7.075 8.358 1.00 86.62 143 GLY A CA 1
ATOM 1115 C C . GLY A 1 143 ? 6.642 5.789 7.524 1.00 86.62 143 GLY A C 1
ATOM 1116 O O . GLY A 1 143 ? 7.608 5.035 7.595 1.00 86.62 143 GLY A O 1
ATOM 1117 N N . PHE A 1 144 ? 5.702 5.588 6.592 1.00 92.06 144 PHE A N 1
ATOM 1118 C CA . PHE A 1 144 ? 5.786 4.455 5.663 1.00 92.06 144 PHE A CA 1
ATOM 1119 C C . PHE A 1 144 ? 6.994 4.517 4.722 1.00 92.06 144 PHE A C 1
ATOM 1121 O O . PHE A 1 144 ? 7.550 3.468 4.394 1.00 92.06 144 PHE A O 1
ATOM 1128 N N . LYS A 1 145 ? 7.414 5.706 4.270 1.00 85.44 145 LYS A N 1
ATOM 1129 C CA . LYS A 1 145 ? 8.649 5.845 3.477 1.00 85.44 145 LYS A CA 1
ATOM 1130 C C . LYS A 1 145 ? 9.875 5.443 4.294 1.00 85.44 145 LYS A C 1
ATOM 1132 O O . LYS A 1 145 ? 10.746 4.769 3.756 1.00 85.44 145 LYS A O 1
ATOM 1137 N N . GLU A 1 146 ? 9.928 5.822 5.568 1.00 82.69 146 GLU A N 1
ATOM 1138 C CA . GLU A 1 146 ? 11.005 5.448 6.488 1.00 82.69 146 GLU A CA 1
ATOM 1139 C C . GLU A 1 146 ? 11.022 3.942 6.761 1.00 82.69 146 GLU A C 1
ATOM 1141 O O . GLU A 1 146 ? 12.089 3.336 6.702 1.00 82.69 146 GLU A O 1
ATOM 1146 N N . ILE A 1 147 ? 9.855 3.315 6.949 1.00 89.06 147 ILE A N 1
ATOM 1147 C CA . ILE A 1 147 ? 9.737 1.856 7.090 1.00 89.06 147 ILE A CA 1
ATOM 1148 C C . ILE A 1 147 ? 10.289 1.151 5.844 1.00 89.06 147 ILE A C 1
ATOM 1150 O O . ILE A 1 147 ? 11.157 0.289 5.957 1.00 89.06 147 ILE A O 1
ATOM 1154 N N . TYR A 1 148 ? 9.853 1.543 4.642 1.00 88.06 148 TYR A N 1
ATOM 1155 C CA . TYR A 1 148 ? 10.364 0.948 3.402 1.00 88.06 148 TYR A CA 1
ATOM 1156 C C . TYR A 1 148 ? 11.858 1.211 3.184 1.00 88.06 148 TYR A C 1
ATOM 1158 O O . TYR A 1 148 ? 12.571 0.319 2.719 1.00 88.06 148 TYR A O 1
ATOM 1166 N N . ALA A 1 149 ? 12.354 2.397 3.540 1.00 80.00 149 ALA A N 1
ATOM 1167 C CA . ALA A 1 149 ? 13.782 2.697 3.501 1.00 80.00 149 ALA A CA 1
ATOM 1168 C C . ALA A 1 149 ? 14.576 1.812 4.480 1.00 80.00 149 ALA A C 1
ATOM 1170 O O . ALA A 1 149 ? 15.650 1.329 4.128 1.00 80.00 149 ALA A O 1
ATOM 1171 N N . GLY A 1 150 ? 14.031 1.550 5.673 1.00 79.44 150 GLY A N 1
ATOM 1172 C CA . GLY A 1 150 ? 14.596 0.623 6.658 1.00 79.44 150 GLY A CA 1
ATOM 1173 C C . GLY A 1 150 ? 14.627 -0.834 6.185 1.00 79.44 150 GLY A C 1
ATOM 1174 O O . GLY A 1 150 ? 15.510 -1.583 6.589 1.00 79.44 150 GLY A O 1
ATOM 1175 N N . LEU A 1 151 ? 13.723 -1.209 5.276 1.00 83.56 151 LEU A N 1
ATOM 1176 C CA . LEU A 1 151 ? 13.706 -2.501 4.577 1.00 83.56 151 LEU A CA 1
ATOM 1177 C C . LEU A 1 151 ? 14.575 -2.511 3.305 1.00 83.56 151 LEU A C 1
ATOM 1179 O O . LEU A 1 151 ? 14.420 -3.384 2.456 1.00 83.56 151 LEU A O 1
ATOM 1183 N N . GLU A 1 152 ? 15.470 -1.532 3.150 1.00 84.50 152 GLU A N 1
ATOM 1184 C CA . GLU A 1 152 ? 16.383 -1.391 2.008 1.00 84.50 152 GLU A CA 1
ATOM 1185 C C . GLU A 1 152 ? 15.674 -1.267 0.644 1.00 84.50 152 GLU A C 1
ATOM 1187 O O . GLU A 1 152 ? 16.206 -1.671 -0.393 1.00 84.50 152 GLU A O 1
ATOM 1192 N N . THR A 1 153 ? 14.480 -0.661 0.617 1.00 85.12 153 THR A N 1
ATOM 1193 C CA . THR A 1 153 ? 13.779 -0.363 -0.643 1.00 85.12 153 THR A CA 1
ATOM 1194 C C . THR A 1 153 ? 14.572 0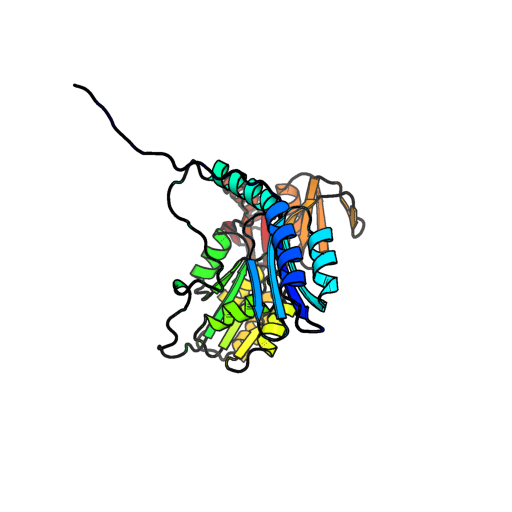.647 -1.475 1.00 85.12 153 THR A C 1
ATOM 1196 O O . THR A 1 153 ? 14.853 1.747 -1.002 1.00 85.12 153 THR A O 1
ATOM 1199 N N . ASP A 1 154 ? 14.892 0.322 -2.733 1.00 88.81 154 ASP A N 1
ATOM 1200 C CA . ASP A 1 154 ? 15.682 1.214 -3.596 1.00 88.81 154 ASP A CA 1
ATOM 1201 C C . ASP A 1 154 ? 14.909 2.469 -4.025 1.00 88.81 154 ASP A C 1
ATOM 1203 O O . ASP A 1 154 ? 15.508 3.532 -4.198 1.00 88.81 154 ASP A O 1
ATOM 1207 N N . TYR A 1 155 ? 13.593 2.361 -4.237 1.00 87.44 155 TYR A N 1
ATOM 1208 C CA . TYR A 1 155 ? 12.768 3.512 -4.599 1.00 87.44 155 TYR A CA 1
ATOM 1209 C C . TYR A 1 155 ? 11.339 3.409 -4.065 1.00 87.44 155 TYR A C 1
ATOM 1211 O O . TYR A 1 155 ? 10.647 2.414 -4.274 1.00 87.44 155 TYR A O 1
ATOM 1219 N N . VAL A 1 156 ? 10.862 4.483 -3.436 1.00 84.31 156 VAL A N 1
ATOM 1220 C CA . VAL A 1 156 ? 9.474 4.593 -2.982 1.00 84.31 156 VAL A CA 1
ATOM 1221 C C . VAL A 1 156 ? 8.748 5.621 -3.840 1.00 84.31 156 VAL A C 1
ATOM 1223 O O . VAL A 1 156 ? 9.024 6.819 -3.768 1.00 84.31 156 VAL A O 1
ATOM 1226 N N . ILE A 1 157 ? 7.804 5.156 -4.657 1.00 87.06 157 ILE A N 1
ATOM 1227 C CA . ILE A 1 157 ? 6.919 6.032 -5.422 1.00 87.06 157 ILE A CA 1
ATOM 1228 C C . ILE A 1 157 ? 5.893 6.612 -4.449 1.00 87.06 157 ILE A C 1
ATOM 1230 O O . ILE A 1 157 ? 5.188 5.875 -3.756 1.00 87.06 157 ILE A O 1
ATOM 1234 N N . SER A 1 158 ? 5.774 7.938 -4.420 1.00 81.94 158 SER A N 1
ATOM 1235 C CA . SER A 1 158 ? 4.695 8.582 -3.674 1.00 81.94 158 SER A CA 1
ATOM 1236 C C . SER A 1 158 ? 3.357 8.241 -4.330 1.00 81.94 158 SER A C 1
ATOM 1238 O O . SER A 1 158 ? 3.133 8.566 -5.494 1.00 81.94 158 SER A O 1
ATOM 1240 N N . GLY A 1 159 ? 2.467 7.583 -3.592 1.00 74.38 159 GLY A N 1
ATOM 1241 C CA . GLY A 1 159 ? 1.164 7.180 -4.109 1.00 74.38 159 GLY A CA 1
ATOM 1242 C C . GLY A 1 159 ? 0.258 6.606 -3.028 1.00 74.38 159 GLY A C 1
ATOM 1243 O O . GLY A 1 159 ? 0.709 6.062 -2.027 1.00 74.38 159 GLY A O 1
ATOM 1244 N N . GLY A 1 160 ? -1.048 6.736 -3.217 1.00 71.44 160 GLY A N 1
ATOM 1245 C CA . GLY A 1 160 ? -2.054 6.309 -2.249 1.00 71.44 160 GLY A CA 1
ATOM 1246 C C . GLY A 1 160 ? -3.375 5.987 -2.930 1.00 71.44 160 GLY A C 1
ATOM 1247 O O . GLY A 1 160 ? -3.468 5.980 -4.153 1.00 71.44 160 GLY A O 1
ATOM 1248 N N . GLN A 1 161 ? -4.422 5.740 -2.147 1.00 65.81 161 GLN A N 1
ATOM 1249 C CA . GLN A 1 161 ? -5.727 5.309 -2.675 1.00 65.81 161 GLN A CA 1
ATOM 1250 C C . GLN A 1 161 ? -6.392 6.356 -3.589 1.00 65.81 161 GLN A C 1
ATOM 1252 O O . GLN A 1 161 ? -7.161 6.006 -4.482 1.00 65.81 161 GLN A O 1
ATOM 1257 N N . THR A 1 162 ? -6.051 7.634 -3.413 1.00 67.81 162 THR A N 1
ATOM 1258 C CA . THR A 1 162 ? -6.531 8.763 -4.228 1.00 67.81 162 THR A CA 1
ATOM 1259 C C . THR A 1 162 ? -5.480 9.321 -5.195 1.00 67.81 162 THR A C 1
ATOM 1261 O O . THR A 1 162 ? -5.826 10.090 -6.087 1.00 67.81 162 THR A O 1
ATOM 1264 N N . MET A 1 163 ? -4.213 8.919 -5.055 1.00 74.44 163 MET A N 1
ATOM 1265 C CA . MET A 1 163 ? -3.076 9.356 -5.871 1.00 74.44 163 MET A CA 1
ATOM 1266 C C . MET A 1 163 ? -2.456 8.113 -6.503 1.00 74.44 163 MET A C 1
ATOM 1268 O O . MET A 1 163 ? -1.510 7.549 -5.963 1.00 74.44 163 MET A O 1
ATOM 1272 N N . ASN A 1 164 ? -3.057 7.645 -7.597 1.00 81.31 164 ASN A N 1
ATOM 1273 C CA . ASN A 1 164 ? -2.681 6.409 -8.280 1.00 81.31 164 ASN A CA 1
ATOM 1274 C C . ASN A 1 164 ? -1.534 6.676 -9.275 1.00 81.31 164 ASN A C 1
ATOM 1276 O O . ASN A 1 164 ? -1.796 7.329 -10.289 1.00 81.31 164 ASN A O 1
ATOM 1280 N N . PRO A 1 165 ? -0.307 6.164 -9.044 1.00 80.88 165 PRO A N 1
ATOM 1281 C CA . PRO A 1 165 ? 0.769 6.240 -10.024 1.00 80.88 165 PRO A CA 1
ATOM 1282 C C . PRO A 1 165 ? 0.382 5.627 -11.369 1.00 80.88 165 PRO A C 1
ATOM 1284 O O . PRO A 1 165 ? -0.328 4.619 -11.453 1.00 80.88 165 PRO A O 1
ATOM 1287 N N . SER A 1 166 ? 0.884 6.243 -12.428 1.00 87.19 166 SER A N 1
ATOM 1288 C CA . SER A 1 166 ? 0.747 5.791 -13.804 1.00 87.19 166 SER A CA 1
ATOM 1289 C C . SER A 1 166 ? 1.802 4.743 -14.167 1.00 87.19 166 SER A C 1
ATOM 1291 O O . SER A 1 166 ? 2.805 4.553 -13.481 1.00 87.19 166 SER A O 1
ATOM 1293 N N . THR A 1 167 ? 1.607 4.081 -15.307 1.00 89.19 167 THR A N 1
ATOM 1294 C CA . THR A 1 167 ? 2.607 3.180 -15.899 1.00 89.19 167 THR A CA 1
ATOM 1295 C C . THR A 1 167 ? 3.948 3.886 -16.138 1.00 89.19 167 THR A C 1
ATOM 1297 O O . THR A 1 167 ? 5.000 3.284 -15.928 1.00 89.19 167 THR A O 1
ATOM 1300 N N . ASP A 1 168 ? 3.925 5.168 -16.522 1.00 84.56 168 ASP A N 1
ATOM 1301 C CA . ASP A 1 168 ? 5.136 5.964 -16.750 1.00 84.56 168 ASP A CA 1
ATOM 1302 C C . ASP A 1 168 ? 5.915 6.219 -15.450 1.00 84.56 168 ASP A C 1
ATOM 1304 O O . ASP A 1 168 ? 7.148 6.207 -15.479 1.00 84.56 168 ASP A O 1
ATOM 1308 N N . ASP A 1 169 ? 5.221 6.367 -14.316 1.00 85.81 169 ASP A N 1
ATOM 1309 C CA . ASP A 1 169 ? 5.844 6.538 -12.997 1.00 85.81 169 ASP A CA 1
ATOM 1310 C C . ASP A 1 169 ? 6.591 5.266 -12.572 1.00 85.81 169 ASP A C 1
ATOM 1312 O O . ASP A 1 169 ? 7.746 5.326 -12.147 1.00 85.81 169 ASP A O 1
ATOM 1316 N N . PHE A 1 170 ? 5.980 4.091 -12.768 1.00 91.25 170 PHE A N 1
ATOM 1317 C CA . PHE A 1 170 ? 6.655 2.811 -12.532 1.00 91.25 170 PHE A CA 1
ATOM 1318 C C . PHE A 1 170 ? 7.857 2.623 -13.460 1.00 91.25 170 PHE A C 1
ATOM 1320 O O . PHE A 1 170 ? 8.925 2.222 -13.002 1.00 91.25 170 PHE A O 1
ATOM 1327 N N . LEU A 1 171 ? 7.728 2.950 -14.751 1.00 89.94 171 LEU A N 1
ATOM 1328 C CA . LEU A 1 171 ? 8.852 2.898 -15.690 1.00 89.94 171 LEU A CA 1
ATOM 1329 C C . LEU A 1 171 ? 9.978 3.857 -15.284 1.00 89.94 171 LEU A C 1
ATOM 1331 O O . LEU A 1 171 ? 11.151 3.521 -15.445 1.00 89.94 171 LEU A O 1
ATOM 1335 N N . ALA A 1 172 ? 9.650 5.040 -14.760 1.00 83.62 172 ALA A N 1
ATOM 1336 C CA . ALA A 1 172 ? 10.638 5.971 -14.228 1.00 83.62 172 ALA A CA 1
ATOM 1337 C C . ALA A 1 172 ? 11.384 5.366 -13.037 1.00 83.62 172 ALA A C 1
ATOM 1339 O O . ALA A 1 172 ? 12.610 5.304 -13.083 1.00 83.62 172 ALA A O 1
ATOM 1340 N N . ALA A 1 173 ? 10.671 4.825 -12.049 1.00 85.94 173 ALA A N 1
ATOM 1341 C CA . ALA A 1 173 ? 11.278 4.158 -10.898 1.00 85.94 173 ALA A CA 1
ATOM 1342 C C . ALA A 1 173 ? 12.159 2.959 -11.307 1.00 85.94 173 ALA A C 1
ATOM 1344 O O . ALA A 1 173 ? 13.308 2.855 -10.882 1.00 85.94 173 ALA A O 1
ATOM 1345 N N . ILE A 1 174 ? 11.676 2.099 -12.212 1.00 91.88 174 ILE A N 1
ATOM 1346 C CA . ILE A 1 174 ? 12.429 0.948 -12.743 1.00 91.88 174 ILE A CA 1
ATOM 1347 C C . ILE A 1 174 ? 13.727 1.395 -13.425 1.00 91.88 174 ILE A C 1
ATOM 1349 O O . ILE A 1 174 ? 14.759 0.725 -13.307 1.00 91.88 174 ILE A O 1
ATOM 1353 N N . ARG A 1 175 ? 13.711 2.525 -14.145 1.00 87.62 175 ARG A N 1
ATOM 1354 C CA . ARG A 1 175 ? 14.913 3.061 -14.800 1.00 87.62 175 ARG A CA 1
ATOM 1355 C C . ARG A 1 175 ? 15.990 3.459 -13.798 1.00 87.62 175 ARG A C 1
ATOM 1357 O O . ARG A 1 175 ? 17.156 3.281 -14.131 1.00 87.62 175 ARG A O 1
ATOM 1364 N N . LEU A 1 176 ? 15.626 3.937 -12.607 1.00 84.31 176 LEU A N 1
ATOM 1365 C CA . LEU A 1 176 ? 16.576 4.385 -11.581 1.00 84.31 176 LEU A CA 1
ATOM 1366 C C . LEU A 1 176 ? 17.338 3.226 -10.918 1.00 84.31 176 LEU A C 1
ATOM 1368 O O . LEU A 1 176 ? 18.457 3.421 -10.454 1.00 84.31 176 LEU A O 1
ATOM 1372 N N . ILE A 1 177 ? 16.779 2.013 -10.913 1.00 86.19 177 ILE A N 1
ATOM 1373 C CA . ILE A 1 177 ? 17.333 0.874 -10.167 1.00 86.19 177 ILE A CA 1
ATOM 1374 C C . ILE A 1 177 ? 18.287 0.041 -11.030 1.00 86.19 177 ILE A C 1
ATOM 1376 O O . ILE A 1 177 ? 17.895 -0.520 -12.053 1.00 86.19 177 ILE A O 1
ATOM 1380 N N . ASN A 1 178 ? 19.538 -0.115 -10.595 1.00 86.44 178 ASN A N 1
ATOM 1381 C CA . ASN A 1 178 ? 20.545 -0.940 -11.276 1.00 86.44 178 ASN A CA 1
ATOM 1382 C C . ASN A 1 178 ? 20.555 -2.398 -10.758 1.00 86.44 178 ASN A C 1
ATOM 1384 O O . ASN A 1 178 ? 21.528 -2.841 -10.142 1.00 86.44 178 ASN A O 1
ATOM 1388 N N . ALA A 1 179 ? 19.468 -3.143 -10.988 1.00 90.44 179 ALA A N 1
ATOM 1389 C CA . ALA A 1 179 ? 19.314 -4.540 -10.564 1.00 90.44 179 ALA A CA 1
ATOM 1390 C C . ALA A 1 179 ? 18.815 -5.453 -11.697 1.00 90.44 179 ALA A C 1
ATOM 1392 O O . ALA A 1 179 ? 18.162 -4.994 -12.635 1.00 90.44 179 ALA A O 1
ATOM 1393 N N . ASN A 1 180 ? 19.132 -6.750 -11.609 1.00 93.38 180 ASN A N 1
ATOM 1394 C CA . ASN A 1 180 ? 18.671 -7.761 -12.566 1.00 93.38 180 ASN A CA 1
ATOM 1395 C C . ASN A 1 180 ? 17.199 -8.134 -12.354 1.00 93.38 180 ASN A C 1
ATOM 1397 O O . ASN A 1 180 ? 16.449 -8.201 -13.325 1.00 93.38 180 ASN A O 1
ATOM 1401 N N . ASN A 1 181 ? 16.801 -8.358 -11.101 1.00 97.44 181 ASN A N 1
ATOM 1402 C CA . ASN A 1 181 ? 15.422 -8.629 -10.705 1.00 97.44 181 ASN A CA 1
ATOM 1403 C C . ASN A 1 181 ? 14.913 -7.455 -9.869 1.00 97.44 181 ASN A C 1
ATOM 1405 O O . ASN A 1 181 ? 15.595 -7.043 -8.933 1.00 97.44 181 ASN A O 1
ATOM 1409 N N . ILE A 1 182 ? 13.739 -6.916 -10.191 1.00 98.31 182 ILE A N 1
ATOM 1410 C CA . ILE A 1 182 ? 13.122 -5.823 -9.436 1.00 98.31 182 ILE A CA 1
ATOM 1411 C C . ILE A 1 182 ? 11.747 -6.270 -8.960 1.00 98.31 182 ILE A C 1
ATOM 1413 O O . ILE A 1 182 ? 10.861 -6.518 -9.779 1.00 98.31 182 ILE A O 1
ATOM 1417 N N . PHE A 1 183 ? 11.570 -6.340 -7.645 1.00 98.75 183 PHE A N 1
ATOM 1418 C CA . PHE A 1 183 ? 10.269 -6.554 -7.029 1.00 98.75 183 PHE A CA 1
ATOM 1419 C C . PHE A 1 183 ? 9.521 -5.228 -6.921 1.00 98.75 183 PHE A C 1
ATOM 1421 O O . PHE A 1 183 ? 10.082 -4.214 -6.507 1.00 98.75 183 PHE A O 1
ATOM 1428 N N . VAL A 1 184 ? 8.248 -5.235 -7.303 1.00 98.75 184 VAL A N 1
ATOM 1429 C CA . VAL A 1 184 ? 7.360 -4.075 -7.225 1.00 98.75 184 VAL A CA 1
ATOM 1430 C C . VAL A 1 184 ? 6.194 -4.412 -6.304 1.00 98.75 184 VAL A C 1
ATOM 1432 O O . VAL A 1 184 ? 5.485 -5.388 -6.557 1.00 98.75 184 VAL A O 1
ATOM 1435 N N . PHE A 1 185 ? 5.984 -3.581 -5.281 1.00 98.50 185 PHE A N 1
ATOM 1436 C CA . PHE A 1 185 ? 4.898 -3.659 -4.301 1.00 98.50 185 PHE A CA 1
ATOM 1437 C C . PHE A 1 185 ? 3.922 -2.490 -4.525 1.00 98.50 185 PHE A C 1
ATOM 1439 O O . PHE A 1 185 ? 4.165 -1.374 -4.052 1.00 98.50 185 PHE A O 1
ATOM 1446 N N . PRO A 1 186 ? 2.827 -2.693 -5.282 1.00 97.44 186 PRO A N 1
ATOM 1447 C CA . PRO A 1 186 ? 1.900 -1.623 -5.631 1.00 97.44 186 PRO A CA 1
ATOM 1448 C C . PRO A 1 186 ? 1.129 -1.080 -4.425 1.00 97.44 186 PRO A C 1
ATOM 1450 O O . PRO A 1 186 ? 0.713 0.068 -4.447 1.00 97.44 186 PRO A O 1
ATOM 1453 N N . ASN A 1 187 ? 0.896 -1.888 -3.387 1.00 96.69 187 ASN A N 1
ATOM 1454 C CA . ASN A 1 187 ? 0.233 -1.502 -2.129 1.00 96.69 187 ASN A CA 1
ATOM 1455 C C . ASN A 1 187 ? -1.130 -0.802 -2.300 1.00 96.69 187 ASN A C 1
ATOM 1457 O O . ASN A 1 187 ? -1.625 -0.130 -1.393 1.00 96.69 187 ASN A O 1
ATOM 1461 N N . ASN A 1 188 ? -1.736 -0.963 -3.475 1.00 93.19 188 ASN A N 1
ATOM 1462 C CA . ASN A 1 188 ? -3.014 -0.403 -3.871 1.00 93.19 188 ASN A CA 1
ATOM 1463 C C . ASN A 1 188 ? -3.537 -1.205 -5.070 1.00 93.19 188 ASN A C 1
ATOM 1465 O O . ASN A 1 188 ? -2.931 -1.246 -6.144 1.00 93.19 188 ASN A O 1
ATOM 1469 N N . GLY A 1 189 ? -4.703 -1.832 -4.890 1.00 92.19 189 GLY A N 1
ATOM 1470 C CA . GLY A 1 189 ? -5.324 -2.676 -5.913 1.00 92.19 189 GLY A CA 1
ATOM 1471 C C . GLY A 1 189 ? -5.594 -1.962 -7.243 1.00 92.19 189 GLY A C 1
ATOM 1472 O O . GLY A 1 189 ? -5.567 -2.604 -8.292 1.00 92.19 189 GLY A O 1
ATOM 1473 N N . ASN A 1 190 ? -5.790 -0.640 -7.223 1.00 91.56 190 ASN A N 1
ATOM 1474 C CA . ASN A 1 190 ? -6.106 0.157 -8.410 1.00 91.56 190 ASN A CA 1
ATOM 1475 C C . ASN A 1 190 ? -4.907 0.360 -9.348 1.00 91.56 190 ASN A C 1
ATOM 1477 O O . ASN A 1 190 ? -5.106 0.682 -10.519 1.00 91.56 190 ASN A O 1
ATOM 1481 N N . ILE A 1 191 ? -3.676 0.158 -8.866 1.00 94.25 191 ILE A N 1
ATOM 1482 C CA . ILE A 1 191 ? -2.446 0.414 -9.637 1.00 94.25 191 ILE A CA 1
ATOM 1483 C C . ILE A 1 191 ? -1.645 -0.850 -9.960 1.00 94.25 191 ILE A C 1
ATOM 1485 O O . ILE A 1 191 ? -0.627 -0.777 -10.644 1.00 94.25 191 ILE A O 1
ATOM 1489 N N . ILE A 1 192 ? -2.144 -2.027 -9.567 1.00 96.44 192 ILE A N 1
ATOM 1490 C CA . ILE A 1 192 ? -1.561 -3.320 -9.959 1.00 96.44 192 ILE A CA 1
ATOM 1491 C C . ILE A 1 192 ? -1.506 -3.443 -11.489 1.00 96.44 192 ILE A C 1
ATOM 1493 O O . ILE A 1 192 ? -0.525 -3.945 -12.037 1.00 96.44 192 ILE A O 1
ATOM 1497 N N . LEU A 1 193 ? -2.535 -2.972 -12.205 1.00 95.06 193 LEU A N 1
ATOM 1498 C CA . LEU A 1 193 ? -2.548 -3.006 -13.670 1.00 95.06 193 LEU A CA 1
ATOM 1499 C C . LEU A 1 193 ? -1.429 -2.140 -14.269 1.00 95.06 193 LEU A C 1
ATOM 1501 O O . LEU A 1 193 ? -0.741 -2.597 -15.177 1.00 95.06 193 LEU A O 1
ATOM 1505 N N . ALA A 1 194 ? -1.225 -0.930 -13.742 1.00 92.81 194 ALA A N 1
ATOM 1506 C CA . ALA A 1 194 ? -0.169 -0.024 -14.193 1.00 92.81 194 ALA A CA 1
ATOM 1507 C C . ALA A 1 194 ? 1.230 -0.616 -13.945 1.00 92.81 194 ALA A C 1
ATOM 1509 O O . ALA A 1 194 ? 2.065 -0.619 -14.848 1.00 92.81 194 ALA A O 1
ATOM 1510 N N . ALA A 1 195 ? 1.457 -1.216 -12.771 1.00 97.44 195 ALA A N 1
ATOM 1511 C CA . ALA A 1 195 ? 2.705 -1.915 -12.458 1.00 97.44 195 ALA A CA 1
ATOM 1512 C C . ALA A 1 195 ? 2.970 -3.096 -13.414 1.00 97.44 195 ALA A C 1
ATOM 1514 O O . ALA A 1 195 ? 4.082 -3.260 -13.913 1.00 97.44 195 ALA A O 1
ATOM 1515 N N . ASN A 1 196 ? 1.943 -3.898 -13.728 1.00 97.62 196 ASN A N 1
ATOM 1516 C CA . ASN A 1 196 ? 2.069 -4.998 -14.692 1.00 97.62 196 ASN A CA 1
ATOM 1517 C C . ASN A 1 196 ? 2.363 -4.499 -16.114 1.00 97.62 196 ASN A C 1
ATOM 1519 O O . ASN A 1 196 ? 3.181 -5.093 -16.807 1.00 97.62 196 ASN A O 1
ATOM 1523 N N . GLN A 1 197 ? 1.746 -3.395 -16.544 1.00 96.56 197 GLN A N 1
ATOM 1524 C CA . GLN A 1 197 ? 2.067 -2.786 -17.837 1.00 96.56 197 GLN A CA 1
ATOM 1525 C C . GLN A 1 197 ? 3.518 -2.295 -17.884 1.00 96.56 197 GLN A C 1
ATOM 1527 O O . GLN A 1 197 ? 4.184 -2.469 -18.899 1.00 96.56 197 GLN A O 1
ATOM 1532 N N . ALA A 1 198 ? 4.029 -1.722 -16.791 1.00 93.31 198 ALA A N 1
ATOM 1533 C CA . ALA A 1 198 ? 5.420 -1.289 -16.709 1.00 93.31 198 ALA A CA 1
ATOM 1534 C C . ALA A 1 198 ? 6.399 -2.475 -16.771 1.00 93.31 198 ALA A C 1
ATOM 1536 O O . ALA A 1 198 ? 7.422 -2.374 -17.449 1.00 93.31 198 ALA A O 1
ATOM 1537 N N . ARG A 1 199 ? 6.060 -3.618 -16.147 1.00 97.88 199 ARG A N 1
ATOM 1538 C CA . ARG A 1 199 ? 6.783 -4.888 -16.354 1.00 97.88 199 ARG A CA 1
ATOM 1539 C C . ARG A 1 199 ? 6.809 -5.258 -17.833 1.00 97.88 199 ARG A C 1
ATOM 1541 O O . ARG A 1 199 ? 7.884 -5.488 -18.366 1.00 97.88 199 ARG A O 1
ATOM 1548 N N . ASP A 1 200 ? 5.648 -5.314 -18.483 1.00 97.00 200 ASP A N 1
ATOM 1549 C CA . ASP A 1 200 ? 5.534 -5.797 -19.867 1.00 97.00 200 ASP A CA 1
ATOM 1550 C C . ASP A 1 200 ? 6.256 -4.887 -20.882 1.00 97.00 200 ASP A C 1
ATOM 1552 O O . ASP A 1 200 ? 6.624 -5.336 -21.965 1.00 97.00 200 ASP A O 1
ATOM 1556 N N . LEU A 1 201 ? 6.469 -3.613 -20.534 1.00 95.75 201 LEU A N 1
ATOM 1557 C CA . LEU A 1 201 ? 7.214 -2.628 -21.326 1.00 95.75 201 LEU A CA 1
ATOM 1558 C C . LEU A 1 201 ? 8.723 -2.594 -21.016 1.00 95.75 201 LEU A C 1
ATOM 1560 O O . LEU A 1 201 ? 9.459 -1.875 -21.693 1.00 95.75 201 LEU A O 1
ATOM 1564 N N . THR A 1 202 ? 9.191 -3.326 -20.002 1.00 91.94 202 THR A N 1
ATOM 1565 C CA . THR A 1 202 ? 10.608 -3.381 -19.617 1.00 91.94 202 THR A CA 1
ATOM 1566 C C . THR A 1 202 ? 11.268 -4.623 -20.213 1.00 91.94 202 THR A C 1
ATOM 1568 O O . THR A 1 202 ? 10.885 -5.745 -19.899 1.00 91.94 202 THR A O 1
ATOM 1571 N N . GLU A 1 203 ? 12.287 -4.434 -21.056 1.00 93.06 203 GLU A N 1
ATOM 1572 C CA . GLU A 1 203 ? 12.944 -5.540 -21.777 1.00 93.06 203 GLU A CA 1
ATOM 1573 C C . GLU A 1 203 ? 14.304 -5.951 -21.182 1.00 93.06 203 GLU A C 1
ATOM 1575 O O . GLU A 1 203 ? 14.759 -7.073 -21.400 1.00 93.06 203 GLU A O 1
ATOM 1580 N N . ASP A 1 204 ? 14.982 -5.063 -20.446 1.00 91.19 204 ASP A N 1
ATOM 1581 C CA . ASP A 1 204 ? 16.379 -5.251 -20.022 1.00 91.19 204 ASP A CA 1
ATOM 1582 C C . ASP A 1 204 ? 16.551 -5.693 -18.557 1.00 91.19 204 ASP A C 1
ATOM 1584 O O . ASP A 1 204 ? 17.685 -5.861 -18.090 1.00 91.19 204 ASP A O 1
ATOM 1588 N N . LYS A 1 205 ? 15.444 -5.862 -17.824 1.00 94.12 205 LYS A N 1
ATOM 1589 C CA . LYS A 1 205 ? 15.388 -6.262 -16.408 1.00 94.12 205 LYS A CA 1
ATOM 1590 C C . LYS A 1 205 ? 14.189 -7.178 -16.180 1.00 94.12 205 LYS A C 1
ATOM 1592 O O . LYS A 1 205 ? 13.159 -7.022 -16.830 1.00 94.12 205 LYS A O 1
ATOM 1597 N N . ASN A 1 206 ? 14.304 -8.104 -15.236 1.00 97.69 206 ASN A N 1
ATOM 1598 C CA . ASN A 1 206 ? 13.187 -8.943 -14.818 1.00 97.69 206 ASN A CA 1
ATOM 1599 C C . ASN A 1 206 ? 12.347 -8.196 -13.773 1.00 97.69 206 ASN A C 1
ATOM 1601 O O . ASN A 1 206 ? 12.817 -7.967 -12.659 1.00 97.69 206 ASN A O 1
ATOM 1605 N N . ILE A 1 207 ? 11.125 -7.793 -14.124 1.00 98.56 207 ILE A N 1
ATOM 1606 C CA . ILE A 1 207 ? 10.231 -7.062 -13.215 1.00 98.56 207 ILE A CA 1
ATOM 1607 C C . ILE A 1 207 ? 9.179 -8.017 -12.648 1.00 98.56 207 ILE A C 1
ATOM 1609 O O . ILE A 1 207 ? 8.414 -8.637 -13.388 1.00 98.56 207 ILE A O 1
ATOM 1613 N N . ILE A 1 208 ? 9.116 -8.106 -11.323 1.00 98.69 208 ILE A N 1
ATOM 1614 C CA . ILE A 1 208 ? 8.264 -9.039 -10.590 1.00 98.69 208 ILE A CA 1
ATOM 1615 C C . ILE A 1 208 ? 7.265 -8.230 -9.774 1.00 98.69 208 ILE A C 1
ATOM 1617 O O . ILE A 1 208 ? 7.613 -7.583 -8.790 1.00 98.69 208 ILE A O 1
ATOM 1621 N N . VAL A 1 209 ? 6.003 -8.247 -10.194 1.00 98.75 209 VAL A N 1
ATOM 1622 C CA . VAL A 1 209 ? 4.934 -7.522 -9.499 1.00 98.75 209 VAL A CA 1
ATOM 1623 C C . VAL A 1 209 ? 4.308 -8.442 -8.458 1.00 98.75 209 VAL A C 1
ATOM 1625 O O . VAL A 1 209 ? 3.590 -9.384 -8.806 1.00 98.75 209 VAL A O 1
ATOM 1628 N N . ILE A 1 210 ? 4.541 -8.146 -7.181 1.00 98.69 210 ILE A N 1
ATOM 1629 C CA . ILE A 1 210 ? 3.840 -8.793 -6.071 1.00 98.69 210 ILE A CA 1
ATOM 1630 C C . ILE A 1 210 ? 2.505 -8.059 -5.902 1.00 98.69 210 ILE A C 1
ATOM 1632 O O . ILE A 1 210 ? 2.515 -6.844 -5.730 1.00 98.69 210 ILE A O 1
ATOM 1636 N N . PRO A 1 211 ? 1.338 -8.722 -5.998 1.00 97.75 211 PRO A N 1
ATOM 1637 C CA . PRO A 1 211 ? 0.044 -8.046 -6.133 1.00 97.75 211 PRO A CA 1
ATOM 1638 C C . PRO A 1 211 ? -0.501 -7.510 -4.795 1.00 97.75 211 PRO A C 1
ATOM 1640 O O . PRO A 1 211 ? -1.649 -7.776 -4.434 1.00 97.75 211 PRO A O 1
ATOM 1643 N N . THR A 1 212 ? 0.314 -6.754 -4.059 1.00 98.25 212 THR A N 1
ATOM 1644 C CA . THR A 1 212 ? -0.054 -6.140 -2.782 1.00 98.25 212 THR A CA 1
ATOM 1645 C C . THR A 1 212 ? -1.101 -5.049 -2.991 1.00 98.25 212 THR A C 1
ATOM 1647 O O . THR A 1 212 ? -1.029 -4.235 -3.917 1.00 98.25 212 THR A O 1
ATOM 1650 N N . LYS A 1 213 ? -2.123 -5.048 -2.136 1.00 95.81 213 LYS A N 1
ATOM 1651 C CA . LYS A 1 213 ? -3.252 -4.108 -2.183 1.00 95.81 213 LYS A CA 1
ATOM 1652 C C . LYS A 1 213 ? -3.200 -3.069 -1.078 1.00 95.81 213 LYS A C 1
ATOM 1654 O O . LYS A 1 213 ? -3.895 -2.060 -1.184 1.00 95.81 213 LYS A O 1
ATOM 1659 N N . THR A 1 214 ? -2.402 -3.321 -0.050 1.00 96.12 214 THR A N 1
ATOM 1660 C CA . THR A 1 214 ? -2.202 -2.432 1.088 1.00 96.12 214 THR A CA 1
ATOM 1661 C C . THR A 1 214 ? -0.727 -2.361 1.455 1.00 96.12 214 THR A C 1
ATOM 1663 O O . THR A 1 214 ? 0.065 -3.222 1.076 1.00 96.12 214 THR A O 1
ATOM 1666 N N . VAL A 1 215 ? -0.352 -1.302 2.174 1.00 96.44 215 VAL A N 1
ATOM 1667 C CA . VAL A 1 215 ? 1.032 -1.084 2.602 1.00 96.44 215 VAL A CA 1
ATOM 1668 C C . VAL A 1 215 ? 1.547 -2.192 3.536 1.00 96.44 215 VAL A C 1
ATOM 1670 O O . VAL A 1 215 ? 2.655 -2.658 3.271 1.00 96.44 215 VAL A O 1
ATOM 1673 N N . PRO A 1 216 ? 0.781 -2.680 4.537 1.00 96.88 216 PRO A N 1
ATOM 1674 C CA . PRO A 1 216 ? 1.233 -3.789 5.379 1.00 96.88 216 PRO A CA 1
ATOM 1675 C C . PRO A 1 216 ? 1.550 -5.062 4.589 1.00 96.88 216 PRO A C 1
ATOM 1677 O O . PRO A 1 216 ? 2.579 -5.675 4.822 1.00 96.88 216 PRO A O 1
ATOM 1680 N N . GLN A 1 217 ? 0.764 -5.399 3.558 1.00 97.81 217 GLN A N 1
ATOM 1681 C CA . GLN A 1 217 ? 1.078 -6.541 2.686 1.00 97.81 217 GLN A CA 1
ATOM 1682 C C . GLN A 1 217 ? 2.448 -6.407 2.002 1.00 97.81 217 GLN A C 1
ATOM 1684 O O . GLN A 1 217 ? 3.155 -7.398 1.846 1.00 97.81 217 GLN A O 1
ATOM 1689 N N . GLY A 1 218 ? 2.834 -5.198 1.581 1.00 97.50 218 GLY A N 1
ATOM 1690 C CA . GLY A 1 218 ? 4.168 -4.953 1.025 1.00 97.50 218 GLY A CA 1
ATOM 1691 C C . GLY A 1 218 ? 5.281 -5.095 2.062 1.00 97.50 218 GLY A C 1
ATOM 1692 O O . GLY A 1 218 ? 6.314 -5.683 1.755 1.00 97.50 218 GLY A O 1
ATOM 1693 N N . ILE A 1 219 ? 5.045 -4.646 3.298 1.00 95.56 219 ILE A N 1
ATOM 1694 C CA . ILE A 1 219 ? 5.980 -4.819 4.419 1.00 95.56 219 ILE A CA 1
ATOM 1695 C C . ILE A 1 219 ? 6.180 -6.312 4.715 1.00 95.56 219 ILE A C 1
ATOM 1697 O O . ILE A 1 219 ? 7.317 -6.782 4.697 1.00 95.56 219 ILE A O 1
ATOM 1701 N N . THR A 1 220 ? 5.099 -7.083 4.880 1.00 94.44 220 THR A N 1
ATOM 1702 C CA . THR A 1 220 ? 5.167 -8.536 5.113 1.00 94.44 220 THR A CA 1
ATOM 1703 C C . THR A 1 220 ? 5.892 -9.255 3.975 1.00 94.44 220 THR A C 1
ATOM 1705 O O . THR A 1 220 ? 6.728 -10.126 4.224 1.00 94.44 220 THR A O 1
ATOM 1708 N N . ALA A 1 221 ? 5.630 -8.879 2.718 1.00 96.00 221 ALA A N 1
ATOM 1709 C CA . ALA A 1 221 ? 6.333 -9.452 1.573 1.00 96.00 221 ALA A CA 1
ATOM 1710 C C . ALA A 1 221 ? 7.847 -9.196 1.646 1.00 96.00 221 ALA A C 1
ATOM 1712 O O . ALA A 1 221 ? 8.633 -10.115 1.431 1.00 96.00 221 ALA A O 1
ATOM 1713 N N . MET A 1 222 ? 8.261 -7.972 1.983 1.00 93.88 222 MET A N 1
ATOM 1714 C CA . MET A 1 222 ? 9.676 -7.614 2.094 1.00 93.88 222 MET A CA 1
ATOM 1715 C C . MET A 1 222 ? 10.383 -8.293 3.268 1.00 93.88 222 MET A C 1
ATOM 1717 O O . MET A 1 222 ? 11.514 -8.736 3.102 1.00 93.88 222 MET A O 1
ATOM 1721 N N . ILE A 1 223 ? 9.728 -8.432 4.423 1.00 90.81 223 ILE A N 1
ATOM 1722 C CA . ILE A 1 223 ? 10.297 -9.137 5.587 1.00 90.81 223 ILE A CA 1
ATOM 1723 C C . ILE A 1 223 ? 10.578 -10.613 5.261 1.00 90.81 223 ILE A C 1
ATOM 1725 O O . ILE A 1 223 ? 11.546 -11.184 5.756 1.00 90.81 223 ILE A O 1
ATOM 1729 N N . ASN A 1 224 ? 9.764 -11.219 4.394 1.00 92.62 224 ASN A N 1
ATOM 1730 C CA . ASN A 1 224 ? 9.914 -12.612 3.966 1.00 92.62 224 ASN A CA 1
ATOM 1731 C C . ASN A 1 224 ? 10.832 -12.794 2.742 1.00 92.62 224 ASN A C 1
ATOM 1733 O O . ASN A 1 224 ? 10.913 -13.892 2.188 1.00 92.62 224 ASN A O 1
ATOM 1737 N N . PHE A 1 225 ? 11.523 -11.740 2.302 1.00 93.62 225 PHE A N 1
ATOM 1738 C CA . PHE A 1 225 ? 12.536 -11.839 1.257 1.00 93.62 225 PHE A CA 1
ATOM 1739 C C . PHE A 1 225 ? 13.792 -12.556 1.769 1.00 93.62 225 PHE A C 1
ATOM 1741 O O . PHE A 1 225 ? 14.321 -12.230 2.831 1.00 93.62 225 PHE A O 1
ATOM 1748 N N . ASN A 1 226 ? 14.331 -13.471 0.964 1.00 90.88 226 ASN A N 1
ATOM 1749 C CA . ASN A 1 226 ? 15.608 -14.123 1.225 1.00 90.88 226 ASN A CA 1
ATOM 1750 C C . ASN A 1 226 ? 16.600 -13.865 0.072 1.00 90.88 226 ASN A C 1
ATOM 1752 O O . ASN A 1 226 ? 16.361 -14.324 -1.051 1.00 90.88 226 ASN A O 1
ATOM 1756 N N . PRO A 1 227 ? 17.735 -13.177 0.318 1.00 88.62 227 PRO A N 1
ATOM 1757 C CA . PRO A 1 227 ? 18.716 -12.863 -0.723 1.00 88.62 227 PRO A CA 1
ATOM 1758 C C . PRO A 1 227 ? 19.432 -14.090 -1.306 1.00 88.62 227 PRO A C 1
ATOM 1760 O O . PRO A 1 227 ? 20.008 -13.981 -2.392 1.00 88.62 227 PRO A O 1
ATOM 1763 N N . ASP A 1 228 ? 19.402 -15.232 -0.614 1.00 93.38 228 ASP A N 1
ATOM 1764 C CA . ASP A 1 228 ? 20.018 -16.480 -1.075 1.00 93.38 228 ASP A CA 1
ATOM 1765 C C . ASP A 1 228 ? 19.087 -17.308 -1.984 1.00 93.38 228 ASP A C 1
ATOM 1767 O O . ASP A 1 228 ? 19.542 -18.241 -2.653 1.00 93.38 228 ASP A O 1
ATOM 1771 N N . ASP A 1 229 ? 17.795 -16.966 -2.040 1.00 93.19 229 ASP A N 1
ATOM 1772 C CA . ASP A 1 229 ? 16.799 -17.650 -2.865 1.00 93.19 229 ASP A CA 1
ATOM 1773 C C . ASP A 1 229 ? 16.700 -17.075 -4.285 1.00 93.19 229 ASP A C 1
ATOM 1775 O O . ASP A 1 229 ? 17.073 -15.935 -4.570 1.00 93.19 229 ASP A O 1
ATOM 1779 N N . SER A 1 230 ? 16.158 -17.870 -5.217 1.00 96.62 230 SER A N 1
ATOM 1780 C CA . SER A 1 230 ? 15.874 -17.383 -6.570 1.00 96.62 230 SER A CA 1
ATOM 1781 C C . SER A 1 230 ? 14.751 -16.344 -6.574 1.00 96.62 230 SER A C 1
ATOM 1783 O O . SER A 1 230 ? 13.967 -16.222 -5.628 1.00 96.62 230 SER A O 1
ATOM 1785 N N . ALA A 1 231 ? 14.644 -15.600 -7.674 1.00 96.81 231 ALA A N 1
ATOM 1786 C CA . ALA A 1 231 ? 13.593 -14.608 -7.837 1.00 96.81 231 ALA A CA 1
ATOM 1787 C C . ALA A 1 231 ? 12.191 -15.252 -7.851 1.00 96.81 231 ALA A C 1
ATOM 1789 O O . ALA A 1 231 ? 11.261 -14.707 -7.267 1.00 96.81 231 ALA A O 1
ATOM 1790 N N . GLU A 1 232 ? 12.057 -16.440 -8.446 1.00 97.75 232 GLU A N 1
ATOM 1791 C CA . GLU A 1 232 ? 10.805 -17.204 -8.516 1.00 97.75 232 GLU A CA 1
ATOM 1792 C C . GLU A 1 232 ? 10.391 -17.785 -7.157 1.00 97.75 232 GLU A C 1
ATOM 1794 O O . GLU A 1 232 ? 9.200 -17.813 -6.831 1.00 97.75 232 GLU A O 1
ATOM 1799 N N . ASN A 1 233 ? 11.362 -18.242 -6.356 1.00 97.25 233 ASN A N 1
ATOM 1800 C CA . ASN A 1 233 ? 11.100 -18.717 -4.999 1.00 97.25 233 ASN A CA 1
ATOM 1801 C C . ASN A 1 233 ? 10.629 -17.555 -4.124 1.00 97.25 233 ASN A C 1
ATOM 1803 O O . ASN A 1 233 ? 9.574 -17.659 -3.506 1.00 97.25 233 ASN A O 1
ATOM 1807 N N . ASN A 1 234 ? 11.345 -16.426 -4.153 1.00 97.69 234 ASN A N 1
ATOM 1808 C CA . ASN A 1 234 ? 10.933 -15.208 -3.457 1.00 97.69 234 ASN A CA 1
ATOM 1809 C C . ASN A 1 234 ? 9.543 -14.733 -3.910 1.00 97.69 234 ASN A C 1
ATOM 1811 O O . ASN A 1 234 ? 8.702 -14.431 -3.072 1.00 97.69 234 ASN A O 1
ATOM 1815 N N . GLU A 1 235 ? 9.254 -14.724 -5.217 1.00 98.38 235 GLU A N 1
ATOM 1816 C CA . GLU A 1 235 ? 7.924 -14.373 -5.733 1.00 98.38 235 GLU A CA 1
ATOM 1817 C C . GLU A 1 235 ? 6.827 -15.287 -5.167 1.00 98.38 235 GLU A C 1
ATOM 1819 O O . GLU A 1 235 ? 5.757 -14.808 -4.784 1.00 98.38 235 GLU A O 1
ATOM 1824 N N . SER A 1 236 ? 7.084 -16.596 -5.125 1.00 98.06 236 SER A N 1
ATOM 1825 C CA . SER A 1 236 ? 6.132 -17.587 -4.617 1.00 98.06 236 SER A CA 1
ATOM 1826 C C . SER A 1 236 ? 5.887 -17.405 -3.119 1.00 98.06 236 SER A C 1
ATOM 1828 O O . SER A 1 236 ? 4.730 -17.289 -2.716 1.00 98.06 236 SER A O 1
ATOM 1830 N N . THR A 1 237 ? 6.956 -17.286 -2.326 1.00 97.25 237 THR A N 1
ATOM 1831 C CA . THR A 1 237 ? 6.890 -17.034 -0.879 1.00 97.25 237 THR A CA 1
ATOM 1832 C C . THR A 1 237 ? 6.146 -15.737 -0.586 1.00 97.25 237 THR A C 1
ATOM 1834 O O . THR A 1 237 ? 5.180 -15.733 0.168 1.00 97.25 237 THR A O 1
ATOM 1837 N N . MET A 1 238 ? 6.516 -14.630 -1.234 1.00 98.00 238 MET A N 1
ATOM 1838 C CA . MET A 1 238 ? 5.854 -13.341 -1.027 1.00 98.00 238 MET A CA 1
ATOM 1839 C C . MET A 1 238 ? 4.357 -13.408 -1.345 1.00 98.00 238 MET A C 1
ATOM 1841 O O . MET A 1 238 ? 3.550 -12.876 -0.590 1.00 98.00 238 MET A O 1
ATOM 1845 N N . LYS A 1 239 ? 3.961 -14.074 -2.439 1.00 97.88 239 LYS A N 1
ATOM 1846 C CA . LYS A 1 239 ? 2.542 -14.237 -2.802 1.00 97.88 239 LYS A CA 1
ATOM 1847 C C . LYS A 1 239 ? 1.756 -15.066 -1.791 1.00 97.88 239 LYS A C 1
ATOM 1849 O O . LYS A 1 239 ? 0.575 -14.788 -1.598 1.00 97.88 239 LYS A O 1
ATOM 1854 N N . GLU A 1 240 ? 2.380 -16.076 -1.195 1.00 97.06 240 GLU A N 1
ATOM 1855 C CA . GLU A 1 240 ? 1.782 -16.859 -0.115 1.00 97.06 240 GLU A CA 1
ATOM 1856 C C . GLU A 1 240 ? 1.595 -15.992 1.134 1.00 97.06 240 GLU A C 1
ATOM 1858 O O . GLU A 1 240 ? 0.476 -15.875 1.634 1.00 97.06 240 GLU A O 1
ATOM 1863 N N . MET A 1 241 ? 2.652 -15.292 1.553 1.00 94.50 241 MET A N 1
ATOM 1864 C CA . MET A 1 241 ? 2.652 -14.490 2.777 1.00 94.50 241 MET A CA 1
ATOM 1865 C C . MET A 1 241 ? 1.675 -13.317 2.723 1.00 94.50 241 MET A C 1
ATOM 1867 O O . MET A 1 241 ? 0.932 -13.099 3.668 1.00 94.50 241 MET A O 1
ATOM 1871 N N . ILE A 1 242 ? 1.554 -12.593 1.605 1.00 96.62 242 ILE A N 1
ATOM 1872 C CA . ILE A 1 242 ? 0.550 -11.510 1.537 1.00 96.62 242 ILE A CA 1
ATOM 1873 C C . ILE A 1 242 ? -0.897 -12.014 1.625 1.00 96.62 242 ILE A C 1
ATOM 1875 O O . ILE A 1 242 ? -1.807 -11.215 1.837 1.00 96.62 242 ILE A O 1
ATOM 1879 N N . GLY A 1 243 ? -1.124 -13.314 1.410 1.00 94.19 243 GLY A N 1
ATOM 1880 C CA . GLY A 1 243 ? -2.430 -13.950 1.547 1.00 94.19 243 GLY A CA 1
ATOM 1881 C C . GLY A 1 243 ? -2.835 -14.218 2.997 1.00 94.19 243 GLY A C 1
ATOM 1882 O O . GLY A 1 243 ? -4.028 -14.401 3.246 1.00 94.19 243 GLY A O 1
ATOM 1883 N N . THR A 1 244 ? -1.882 -14.230 3.935 1.00 94.38 244 THR A N 1
ATOM 1884 C CA . THR A 1 244 ? -2.151 -14.395 5.373 1.00 94.38 244 THR A CA 1
ATOM 1885 C C . THR A 1 244 ? -2.501 -13.064 6.038 1.00 94.38 244 THR A C 1
ATOM 1887 O O . THR A 1 244 ? -3.263 -13.044 6.999 1.00 94.38 244 THR A O 1
ATOM 1890 N N . VAL A 1 245 ? -2.046 -11.945 5.465 1.00 96.25 245 VAL A N 1
ATOM 1891 C CA . VAL A 1 245 ? -2.273 -10.596 5.995 1.00 96.25 245 VAL A CA 1
ATOM 1892 C C . VAL A 1 245 ? -3.697 -10.116 5.719 1.00 96.25 245 VAL A C 1
ATOM 1894 O O . VAL A 1 245 ? -4.071 -9.836 4.573 1.00 96.25 245 VAL A O 1
ATOM 1897 N N . LYS A 1 246 ? -4.478 -9.926 6.783 1.00 98.00 246 LYS A N 1
ATOM 1898 C CA . LYS A 1 246 ? -5.780 -9.246 6.729 1.00 98.00 246 LYS A CA 1
ATOM 1899 C C . LYS A 1 246 ? -5.586 -7.784 7.079 1.00 98.00 246 LYS A C 1
ATOM 1901 O O . LYS A 1 246 ? -4.915 -7.476 8.061 1.00 98.00 246 LYS A O 1
ATOM 1906 N N . THR A 1 247 ? -6.180 -6.874 6.309 1.00 98.00 247 THR A N 1
ATOM 1907 C CA . THR A 1 247 ? -6.024 -5.436 6.579 1.00 98.00 247 THR A CA 1
ATOM 1908 C C . THR A 1 247 ? -7.334 -4.679 6.713 1.00 98.00 247 THR A C 1
ATOM 1910 O O . THR A 1 247 ? -8.346 -5.023 6.102 1.00 98.00 247 THR A O 1
ATOM 1913 N N . SER A 1 248 ? -7.298 -3.614 7.515 1.00 98.00 248 SER A N 1
ATOM 1914 C CA . SER A 1 248 ? -8.377 -2.646 7.684 1.00 98.00 248 SER A CA 1
ATOM 1915 C C . SER A 1 248 ? -7.823 -1.227 7.652 1.00 98.00 248 SER A C 1
ATOM 1917 O O . SER A 1 248 ? -6.863 -0.906 8.341 1.00 98.00 248 SER A O 1
ATOM 1919 N N . GLN A 1 249 ? -8.482 -0.341 6.917 1.00 97.00 249 GLN A N 1
ATOM 1920 C CA . GLN A 1 249 ? -8.151 1.076 6.814 1.00 97.00 249 GLN A CA 1
ATOM 1921 C C . GLN A 1 249 ? -9.266 1.912 7.440 1.00 97.00 249 GLN A C 1
ATOM 1923 O O . GLN A 1 249 ? -10.428 1.795 7.044 1.00 97.00 249 GLN A O 1
ATOM 1928 N N . ILE A 1 250 ? -8.926 2.744 8.424 1.00 97.81 250 ILE A N 1
ATOM 1929 C CA . ILE A 1 250 ? -9.892 3.564 9.158 1.00 97.81 250 ILE A CA 1
ATOM 1930 C C . ILE A 1 250 ? -9.914 4.969 8.561 1.00 97.81 250 ILE A C 1
ATOM 1932 O O . ILE A 1 250 ? -8.898 5.660 8.531 1.00 97.81 250 ILE A O 1
ATOM 1936 N N . THR A 1 251 ? -11.070 5.398 8.062 1.00 95.12 251 THR A N 1
ATOM 1937 C CA . THR A 1 251 ? -11.249 6.706 7.408 1.00 95.12 251 THR A CA 1
ATOM 1938 C C . THR A 1 251 ? -12.640 7.273 7.677 1.00 95.12 251 THR A C 1
ATOM 1940 O O . THR A 1 251 ? -13.424 6.673 8.407 1.00 95.12 251 THR A O 1
ATOM 1943 N N . TYR A 1 252 ? -12.953 8.432 7.108 1.00 92.81 252 TYR A N 1
ATOM 1944 C CA . TYR A 1 252 ? -14.245 9.096 7.241 1.00 92.81 252 TYR A CA 1
ATOM 1945 C C . TYR A 1 252 ? -15.025 9.091 5.922 1.00 92.81 252 TYR A C 1
ATOM 1947 O O . TYR A 1 252 ? -14.465 9.071 4.825 1.00 92.81 252 TYR A O 1
ATOM 1955 N N . SER A 1 253 ? -16.349 9.155 6.021 1.00 90.62 253 SER A N 1
ATOM 1956 C CA . SER A 1 253 ? -17.223 9.263 4.862 1.00 90.62 253 SER A CA 1
ATOM 1957 C C . SER A 1 253 ? -17.368 10.701 4.380 1.00 90.62 253 SER A C 1
ATOM 1959 O O . SER A 1 253 ? -17.666 11.612 5.151 1.00 90.62 253 SER A O 1
ATOM 1961 N N . ILE A 1 254 ? -17.269 10.913 3.068 1.00 89.12 254 ILE A N 1
ATOM 1962 C CA . ILE A 1 254 ? -17.501 12.226 2.440 1.00 89.12 254 ILE A CA 1
ATOM 1963 C C . ILE A 1 254 ? -18.951 12.444 1.983 1.00 89.12 254 ILE A C 1
ATOM 1965 O O . ILE A 1 254 ? -19.309 13.556 1.584 1.00 89.12 254 ILE A O 1
ATOM 1969 N N . ARG A 1 255 ? -19.795 11.404 2.024 1.00 87.50 255 ARG A N 1
ATOM 1970 C CA . ARG A 1 255 ? -21.184 11.441 1.542 1.00 87.50 255 ARG A CA 1
ATOM 1971 C C . ARG A 1 255 ? -22.060 10.400 2.233 1.00 87.50 255 ARG A C 1
ATOM 1973 O O . ARG A 1 255 ? -21.552 9.415 2.755 1.00 87.50 255 ARG A O 1
ATOM 1980 N N . ASP A 1 256 ? -23.368 10.582 2.135 1.00 89.81 256 ASP A N 1
ATOM 1981 C CA . ASP A 1 256 ? -24.321 9.557 2.551 1.00 89.81 256 ASP A CA 1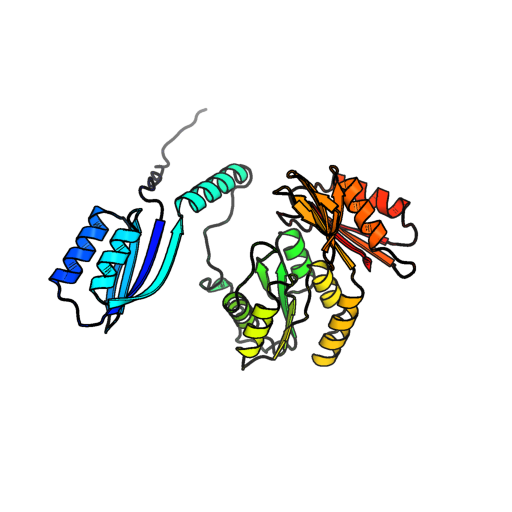
ATOM 1982 C C . ASP A 1 256 ? -24.330 8.409 1.531 1.00 89.81 256 ASP A C 1
ATOM 1984 O O . ASP A 1 256 ? -24.331 8.642 0.316 1.00 89.81 256 ASP A O 1
ATOM 1988 N N . THR A 1 257 ? -24.309 7.168 2.006 1.00 90.56 257 THR A N 1
ATOM 1989 C CA . THR A 1 257 ? -24.366 5.969 1.167 1.00 90.56 257 THR A CA 1
ATOM 1990 C C . THR A 1 257 ? -24.874 4.769 1.962 1.00 90.56 257 THR A C 1
ATOM 1992 O O . THR A 1 257 ? -24.765 4.723 3.183 1.00 90.56 257 THR A O 1
ATOM 1995 N N . VAL A 1 258 ? -25.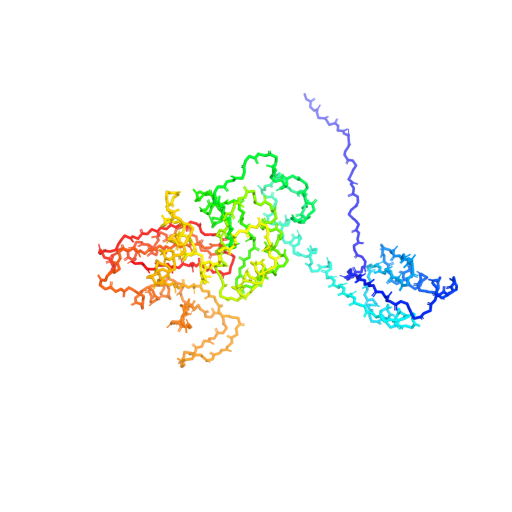395 3.770 1.251 1.00 88.50 258 VAL A N 1
ATOM 1996 C CA . VAL A 1 258 ? -25.669 2.441 1.807 1.00 88.50 258 VAL A CA 1
ATOM 1997 C C . VAL A 1 258 ? -24.839 1.438 1.022 1.00 88.50 258 VAL A C 1
ATOM 1999 O O . VAL A 1 258 ? -24.921 1.406 -0.207 1.00 88.50 258 VAL A O 1
ATOM 2002 N N . ILE A 1 259 ? -23.998 0.677 1.715 1.00 84.50 259 ILE A N 1
ATOM 2003 C CA . ILE A 1 259 ? -23.118 -0.341 1.126 1.00 84.50 259 ILE A CA 1
ATOM 2004 C C . ILE A 1 259 ? -23.256 -1.598 1.980 1.00 84.50 259 ILE A C 1
ATOM 2006 O O . ILE A 1 259 ? -23.070 -1.519 3.188 1.00 84.50 259 ILE A O 1
ATOM 2010 N N . ASP A 1 260 ? -23.605 -2.731 1.366 1.00 81.12 260 ASP A N 1
ATOM 2011 C CA . ASP A 1 260 ? -23.754 -4.030 2.046 1.00 81.12 260 ASP A CA 1
ATOM 2012 C C . ASP A 1 260 ? -24.635 -3.967 3.313 1.00 81.12 260 ASP A C 1
ATOM 2014 O O . ASP A 1 260 ? -24.277 -4.475 4.371 1.00 81.12 260 ASP A O 1
ATOM 2018 N N . ASP A 1 261 ? -25.786 -3.289 3.204 1.00 86.88 261 ASP A N 1
ATOM 2019 C CA . ASP A 1 261 ? -26.744 -3.020 4.293 1.00 86.88 261 ASP A CA 1
ATOM 2020 C C . ASP A 1 261 ? -26.201 -2.165 5.461 1.00 86.88 261 ASP A C 1
ATOM 2022 O O . ASP A 1 261 ? -26.885 -1.970 6.469 1.00 86.88 261 ASP A O 1
ATOM 2026 N N . ILE A 1 262 ? -25.003 -1.590 5.319 1.00 88.69 262 ILE A N 1
ATOM 2027 C CA . ILE A 1 262 ? -24.433 -0.613 6.249 1.00 88.69 262 ILE A CA 1
ATOM 2028 C C . ILE A 1 262 ? -24.836 0.786 5.784 1.00 88.69 262 ILE A C 1
ATOM 2030 O O . ILE A 1 262 ? -24.431 1.246 4.714 1.00 88.69 262 ILE A O 1
ATOM 2034 N N . GLU A 1 263 ? -25.637 1.467 6.600 1.00 91.62 263 GLU A N 1
ATOM 2035 C CA . GLU A 1 263 ? -25.952 2.883 6.422 1.00 91.62 263 GLU A CA 1
ATOM 2036 C C . GLU A 1 263 ? -24.771 3.733 6.904 1.00 91.62 263 GLU A C 1
ATOM 2038 O O . GLU A 1 263 ? -24.261 3.539 8.009 1.00 91.62 263 GLU A O 1
ATOM 2043 N N . ILE A 1 264 ? -24.303 4.632 6.040 1.00 93.06 264 ILE A N 1
ATOM 2044 C CA . ILE A 1 264 ? -23.139 5.482 6.278 1.00 93.06 264 ILE A CA 1
ATOM 2045 C C . ILE A 1 264 ? -23.537 6.909 5.948 1.00 93.06 264 ILE A C 1
ATOM 2047 O O . ILE A 1 264 ? -23.875 7.218 4.804 1.00 93.06 264 ILE A O 1
ATOM 2051 N N . HIS A 1 265 ? -23.448 7.794 6.927 1.00 93.38 265 HIS A N 1
ATOM 2052 C CA . HIS A 1 265 ? -23.667 9.217 6.741 1.00 93.38 265 HIS A CA 1
ATOM 2053 C C . HIS A 1 265 ? -22.350 9.947 6.502 1.00 93.38 265 HIS A C 1
ATOM 2055 O O . HIS A 1 265 ? -21.266 9.504 6.885 1.00 93.38 265 HIS A O 1
ATOM 2061 N N . LYS A 1 266 ? -22.428 11.111 5.861 1.00 93.56 266 LYS A N 1
ATOM 2062 C CA . LYS A 1 266 ? -21.288 12.012 5.725 1.00 93.56 266 LYS A CA 1
ATOM 2063 C C . LYS A 1 266 ? -20.714 12.351 7.108 1.00 93.56 266 LYS A C 1
ATOM 2065 O O . LYS A 1 266 ? -21.422 12.859 7.971 1.00 93.56 266 LYS A O 1
ATOM 2070 N N . GLY A 1 267 ? -19.409 12.149 7.267 1.00 92.12 267 GLY A N 1
ATOM 2071 C CA . GLY A 1 267 ? -18.671 12.358 8.512 1.00 92.12 267 GLY A CA 1
ATOM 2072 C C . GLY A 1 267 ? -18.548 11.112 9.389 1.00 92.12 267 GLY A C 1
ATOM 2073 O O . GLY A 1 267 ? -17.742 11.131 10.315 1.00 92.12 267 GLY A O 1
ATOM 2074 N N . ASP A 1 268 ? -19.278 10.032 9.093 1.00 96.06 268 ASP A N 1
ATOM 2075 C CA . ASP A 1 268 ? -19.113 8.776 9.821 1.00 96.06 268 ASP A CA 1
ATOM 2076 C C . ASP A 1 268 ? -17.711 8.210 9.612 1.00 96.06 268 ASP A C 1
ATOM 2078 O O . ASP A 1 268 ? -17.145 8.279 8.520 1.00 96.06 268 ASP A O 1
ATOM 2082 N N . ILE A 1 269 ? -17.175 7.602 10.662 1.00 97.56 269 ILE A N 1
ATOM 2083 C CA . ILE A 1 269 ? -15.951 6.819 10.612 1.00 97.56 269 ILE A CA 1
ATOM 2084 C C . ILE A 1 269 ? -16.284 5.428 10.090 1.00 97.56 269 ILE A C 1
ATOM 2086 O O . ILE A 1 269 ? -17.230 4.789 10.549 1.00 97.56 269 ILE A O 1
ATOM 2090 N N . MET A 1 270 ? -15.478 4.934 9.163 1.00 96.06 270 MET A N 1
ATOM 2091 C CA . MET A 1 270 ? -15.626 3.622 8.556 1.00 96.06 270 MET A CA 1
ATOM 2092 C C . MET A 1 270 ? -14.320 2.841 8.582 1.00 96.06 270 MET A C 1
ATOM 2094 O O . MET A 1 270 ? -13.234 3.407 8.462 1.00 96.06 270 MET A O 1
ATOM 2098 N N . ALA A 1 271 ? -14.457 1.525 8.704 1.00 97.12 271 ALA A N 1
ATOM 2099 C CA . ALA A 1 271 ? -13.388 0.567 8.498 1.00 97.12 271 ALA A CA 1
ATOM 2100 C C . ALA A 1 271 ? -13.574 -0.108 7.139 1.00 97.12 271 ALA A C 1
ATOM 2102 O O . ALA A 1 271 ? -14.588 -0.771 6.900 1.00 97.12 271 ALA A O 1
ATOM 2103 N N . VAL A 1 272 ? -12.588 0.048 6.262 1.00 94.81 272 VAL A N 1
ATOM 2104 C CA . VAL A 1 272 ? -12.544 -0.595 4.948 1.00 94.81 272 VAL A CA 1
ATOM 2105 C C . VAL A 1 272 ? -11.551 -1.746 5.012 1.00 94.81 272 VAL A C 1
ATOM 2107 O O . VAL A 1 272 ? -10.365 -1.519 5.223 1.00 94.81 272 VAL A O 1
ATOM 2110 N N . GLY A 1 273 ? -12.037 -2.972 4.852 1.00 94.31 273 GLY A N 1
ATOM 2111 C CA . GLY A 1 273 ? -11.210 -4.171 4.778 1.00 94.31 273 GLY A CA 1
ATOM 2112 C C . GLY A 1 273 ? -10.935 -4.626 3.349 1.00 94.31 273 GLY A C 1
ATOM 2113 O O . GLY A 1 273 ? -11.417 -4.041 2.378 1.00 94.31 273 GLY A O 1
ATOM 2114 N N . ASP A 1 274 ? -10.236 -5.754 3.217 1.00 89.88 274 ASP A N 1
ATOM 2115 C CA . ASP A 1 274 ? -9.818 -6.309 1.918 1.00 89.88 274 ASP A CA 1
ATOM 2116 C C . ASP A 1 274 ? -10.977 -6.645 0.957 1.00 89.88 274 ASP A C 1
ATOM 2118 O O . ASP A 1 274 ? -10.783 -6.728 -0.260 1.00 89.88 274 ASP A O 1
ATOM 2122 N N . LYS A 1 275 ? -12.182 -6.880 1.497 1.00 88.56 275 LYS A N 1
ATOM 2123 C CA . LYS A 1 275 ? -13.384 -7.284 0.743 1.00 88.56 275 LYS A CA 1
ATOM 2124 C C . LYS A 1 275 ? -14.468 -6.205 0.665 1.00 88.56 275 LYS A C 1
ATOM 2126 O O . LYS A 1 275 ? -15.502 -6.464 0.059 1.00 88.56 275 LYS A O 1
ATOM 2131 N N . GLY A 1 276 ? -14.252 -5.029 1.253 1.00 90.19 276 GLY A N 1
ATOM 2132 C CA . GLY A 1 276 ? -15.261 -3.971 1.327 1.00 90.19 276 GLY A CA 1
ATOM 2133 C C . GLY A 1 276 ? -15.374 -3.366 2.721 1.00 90.19 276 GLY A C 1
ATOM 2134 O O . GLY A 1 276 ? -14.440 -3.427 3.519 1.00 90.19 276 GLY A O 1
ATOM 2135 N N . ILE A 1 277 ? -16.517 -2.755 3.018 1.00 93.81 277 ILE A N 1
ATOM 2136 C CA . ILE A 1 277 ? -16.733 -2.072 4.296 1.00 93.81 277 ILE A CA 1
ATOM 2137 C C . ILE A 1 277 ? -17.008 -3.105 5.390 1.00 93.81 277 ILE A C 1
ATOM 2139 O O . ILE A 1 277 ? -17.914 -3.922 5.271 1.00 93.81 277 ILE A O 1
ATOM 2143 N N . ILE A 1 278 ? -16.231 -3.050 6.471 1.00 94.75 278 ILE A N 1
ATOM 2144 C CA . ILE A 1 278 ? -16.392 -3.926 7.637 1.00 94.75 278 ILE A CA 1
ATOM 2145 C C . ILE A 1 278 ? -17.463 -3.361 8.571 1.00 94.75 278 ILE A C 1
ATOM 2147 O O . ILE A 1 278 ? -18.361 -4.066 9.033 1.00 94.75 278 ILE A O 1
ATOM 2151 N N . CYS A 1 279 ? -17.339 -2.079 8.912 1.00 95.06 279 CYS A N 1
ATOM 2152 C CA . CYS A 1 279 ? -18.281 -1.388 9.780 1.00 95.06 279 CYS A CA 1
ATOM 2153 C C . CYS A 1 279 ? -18.169 0.135 9.647 1.00 95.06 279 CYS A C 1
ATOM 2155 O O . CYS A 1 279 ? -17.167 0.655 9.158 1.00 95.06 279 CYS A O 1
ATOM 2157 N N . ALA A 1 280 ? -19.198 0.837 10.123 1.00 95.94 280 ALA A N 1
ATOM 2158 C CA . ALA A 1 280 ? -19.219 2.287 10.268 1.00 95.94 280 ALA A CA 1
ATOM 2159 C C . ALA A 1 280 ? -19.735 2.698 11.660 1.00 95.94 280 ALA A C 1
ATOM 2161 O O . ALA A 1 280 ? -20.382 1.906 12.357 1.00 95.94 280 ALA A O 1
ATOM 2162 N N . GLY A 1 281 ? -19.417 3.920 12.077 1.00 95.50 281 GLY A N 1
ATOM 2163 C CA . GLY A 1 281 ? -19.804 4.511 13.353 1.00 95.50 281 GLY A CA 1
ATOM 2164 C C . GLY A 1 281 ? -19.303 5.949 13.488 1.00 95.50 281 GLY A C 1
ATOM 2165 O O . GLY A 1 281 ? -18.903 6.572 12.519 1.00 95.50 281 GLY A O 1
ATOM 2166 N N . ASN A 1 282 ? -19.292 6.491 14.704 1.00 95.50 282 ASN A N 1
ATOM 2167 C CA . ASN A 1 282 ? -18.950 7.899 14.963 1.00 95.50 282 ASN A CA 1
ATOM 2168 C C . ASN A 1 282 ? -17.692 8.089 15.827 1.00 95.50 282 ASN A C 1
ATOM 2170 O O . ASN A 1 282 ? -17.439 9.182 16.326 1.00 95.50 282 ASN A O 1
ATOM 2174 N N . ASN A 1 283 ? -16.930 7.021 16.064 1.00 97.06 283 ASN A N 1
ATOM 2175 C CA . ASN A 1 283 ? -15.757 7.051 16.928 1.00 97.06 283 ASN A CA 1
ATOM 2176 C C . ASN A 1 283 ? -14.662 6.141 16.367 1.00 97.06 283 ASN A C 1
ATOM 2178 O O . ASN A 1 283 ? -14.903 4.953 16.149 1.00 97.06 283 ASN A O 1
ATOM 2182 N N . ILE A 1 284 ? -13.470 6.711 16.178 1.00 97.31 284 ILE A N 1
ATOM 2183 C CA . ILE A 1 284 ? -12.316 6.050 15.556 1.00 97.31 284 ILE A CA 1
ATOM 2184 C C . ILE A 1 284 ? -11.931 4.783 16.322 1.00 97.31 284 ILE A C 1
ATOM 2186 O O . ILE A 1 284 ? -11.917 3.706 15.731 1.00 97.31 284 ILE A O 1
ATOM 2190 N N . MET A 1 285 ? -11.754 4.878 17.643 1.00 97.12 285 MET A N 1
ATOM 2191 C CA . MET A 1 285 ? -11.353 3.755 18.504 1.00 97.12 285 MET A CA 1
ATOM 2192 C C . MET A 1 285 ? -12.329 2.581 18.432 1.00 97.12 285 MET A C 1
ATOM 2194 O O . MET A 1 285 ? -11.931 1.428 18.289 1.00 97.12 285 MET A O 1
ATOM 2198 N N . LYS A 1 286 ? -13.637 2.860 18.496 1.00 97.69 286 LYS A N 1
ATOM 2199 C CA . LYS A 1 286 ? -14.669 1.816 18.411 1.00 97.69 286 LYS A CA 1
ATOM 2200 C C . LYS A 1 286 ? -14.689 1.139 17.045 1.00 97.69 286 LYS A C 1
ATOM 2202 O O . LYS A 1 286 ? -14.876 -0.073 16.984 1.00 97.69 286 LYS A O 1
ATOM 2207 N N . VAL A 1 287 ? -14.529 1.909 15.970 1.00 98.19 287 VAL A N 1
ATOM 2208 C CA . VAL A 1 287 ? -14.519 1.378 14.601 1.00 98.19 287 VAL A CA 1
ATOM 2209 C C . VAL A 1 287 ? -13.253 0.553 14.350 1.00 98.19 287 VAL A C 1
ATOM 2211 O O . VAL A 1 287 ? -13.367 -0.557 13.837 1.00 98.19 287 VAL A O 1
ATOM 2214 N N . ALA A 1 288 ? -12.087 1.023 14.801 1.00 98.25 288 ALA A N 1
ATOM 2215 C CA . ALA A 1 288 ? -10.821 0.293 14.734 1.00 98.25 288 ALA A CA 1
ATOM 2216 C C . ALA A 1 288 ? -10.875 -1.043 15.494 1.00 98.25 288 ALA A C 1
ATOM 2218 O O . ALA A 1 288 ? -10.603 -2.097 14.931 1.00 98.25 288 ALA A O 1
ATOM 2219 N N . ARG A 1 289 ? -11.323 -1.044 16.753 1.00 98.25 289 ARG A N 1
ATOM 2220 C CA . ARG A 1 289 ? -11.451 -2.286 17.537 1.00 98.25 289 ARG A CA 1
ATOM 2221 C C . ARG A 1 289 ? -12.440 -3.272 16.920 1.00 98.25 289 ARG A C 1
ATOM 2223 O O . ARG A 1 289 ? -12.183 -4.472 16.869 1.00 98.25 289 ARG A O 1
ATOM 2230 N N . LYS A 1 290 ? -13.573 -2.768 16.415 1.00 97.81 290 LYS A N 1
ATOM 2231 C CA . LYS A 1 290 ? -14.569 -3.600 15.729 1.00 97.81 290 LYS A CA 1
ATOM 2232 C C . LYS A 1 290 ? -14.017 -4.194 14.433 1.00 97.81 290 LYS A C 1
ATOM 2234 O O . LYS A 1 290 ? -14.397 -5.310 14.087 1.00 97.81 290 LYS A O 1
ATOM 2239 N N . SER A 1 291 ? -13.143 -3.480 13.721 1.00 97.88 291 SER A N 1
ATOM 2240 C CA . SER A 1 291 ? -12.516 -4.027 12.522 1.00 97.88 291 SER A CA 1
ATOM 2241 C C . SER A 1 291 ? -11.500 -5.112 12.856 1.00 97.88 291 SER A C 1
ATOM 2243 O O . SER A 1 291 ? -11.562 -6.176 12.244 1.00 97.88 291 SER A O 1
ATOM 2245 N N . VAL A 1 292 ? -10.672 -4.926 13.888 1.00 98.25 292 VAL A N 1
ATOM 2246 C CA . VAL A 1 292 ? -9.762 -5.972 14.387 1.00 98.25 292 VAL A CA 1
ATOM 2247 C C . VAL A 1 292 ? -10.529 -7.229 14.795 1.00 98.25 292 VAL A C 1
ATOM 2249 O O . VAL A 1 292 ? -10.191 -8.316 14.338 1.00 98.25 292 VAL A O 1
ATOM 2252 N N . ALA A 1 293 ? -11.642 -7.089 15.522 1.00 97.56 293 ALA A N 1
ATOM 2253 C CA . ALA A 1 293 ? -12.491 -8.222 15.909 1.00 97.56 293 ALA A CA 1
ATOM 2254 C C . ALA A 1 293 ? -13.047 -9.032 14.723 1.00 97.56 293 ALA A C 1
ATOM 2256 O O . ALA A 1 293 ? -13.415 -10.192 14.884 1.00 97.56 293 ALA A O 1
ATOM 2257 N N . SER A 1 294 ? -13.135 -8.430 13.532 1.00 96.12 294 SER A N 1
ATOM 2258 C CA . SER A 1 294 ? -13.552 -9.129 12.310 1.00 96.12 294 SER A CA 1
ATOM 2259 C C . SER A 1 294 ? -12.402 -9.809 11.557 1.00 96.12 294 SER A C 1
ATOM 2261 O O . SER A 1 294 ? -12.655 -10.614 10.661 1.00 96.12 294 SER A O 1
ATOM 2263 N N . MET A 1 295 ? -11.156 -9.464 11.892 1.00 97.06 295 MET A N 1
ATOM 2264 C CA . MET A 1 295 ? -9.947 -9.950 11.227 1.00 97.06 295 MET A CA 1
ATOM 2265 C C . MET A 1 295 ? -9.213 -11.013 12.051 1.00 97.06 295 MET A C 1
ATOM 2267 O O . MET A 1 295 ? -8.718 -11.971 11.461 1.00 97.06 295 MET A O 1
ATOM 2271 N N . VAL A 1 296 ? -9.172 -10.890 13.380 1.00 96.88 296 VAL A N 1
ATOM 2272 C CA . VAL A 1 296 ? -8.491 -11.850 14.267 1.00 96.88 296 VAL A CA 1
ATOM 2273 C C . VAL A 1 296 ? -9.111 -13.246 14.168 1.00 96.88 296 VAL A C 1
ATOM 2275 O O . VAL A 1 296 ? -10.330 -13.411 14.081 1.00 96.88 296 VAL A O 1
ATOM 2278 N N . SER A 1 297 ? -8.247 -14.256 14.160 1.00 94.62 297 SER A N 1
ATOM 2279 C CA . SER A 1 297 ? -8.585 -15.680 14.228 1.00 94.62 297 SER A CA 1
ATOM 2280 C C . SER A 1 297 ? -7.703 -16.391 15.257 1.00 94.62 297 SER A C 1
ATOM 2282 O O . SER A 1 297 ? -6.786 -15.788 15.796 1.00 94.62 297 SER A O 1
ATOM 2284 N N . GLU A 1 298 ? -7.971 -17.672 15.521 1.00 92.00 298 GLU A N 1
ATOM 2285 C CA . GLU A 1 298 ? -7.171 -18.491 16.452 1.00 92.00 298 GLU A CA 1
ATOM 2286 C C . GLU A 1 298 ? -5.698 -18.627 16.028 1.00 92.00 298 GLU A C 1
ATOM 2288 O O . GLU A 1 298 ? -4.846 -18.848 16.878 1.00 92.00 298 GLU A O 1
ATOM 2293 N N . ASP A 1 299 ? -5.411 -18.468 14.733 1.00 91.94 299 ASP A N 1
ATOM 2294 C CA . ASP A 1 299 ? -4.059 -18.537 14.167 1.00 91.94 299 ASP A CA 1
ATOM 2295 C C . ASP A 1 299 ? -3.352 -17.167 14.109 1.00 91.94 299 ASP A C 1
ATOM 2297 O O . ASP A 1 299 ? -2.277 -17.072 13.531 1.00 91.94 299 ASP A O 1
ATOM 2301 N N . SER A 1 300 ? -3.973 -16.096 14.621 1.00 95.31 300 SER A N 1
ATOM 2302 C CA . SER A 1 300 ? -3.400 -14.747 14.554 1.00 95.31 300 SER A CA 1
ATOM 2303 C C . SER A 1 300 ? -2.378 -14.519 15.663 1.00 95.31 300 SER A C 1
ATOM 2305 O O . SER A 1 300 ? -2.682 -14.728 16.836 1.00 95.31 300 SER A O 1
ATOM 2307 N N . GLU A 1 301 ? -1.201 -14.021 15.297 1.00 95.25 301 GLU A N 1
ATOM 2308 C CA . GLU A 1 301 ? -0.070 -13.827 16.215 1.00 95.25 301 GLU A CA 1
ATOM 2309 C C . GLU A 1 301 ? 0.332 -12.353 16.343 1.00 95.25 301 GLU A C 1
ATOM 2311 O O . GLU A 1 301 ? 0.847 -11.952 17.385 1.00 95.25 301 GLU A O 1
ATOM 2316 N N . LEU A 1 302 ? 0.059 -11.526 15.326 1.00 96.50 302 LEU A N 1
ATOM 2317 C CA . LEU A 1 302 ? 0.495 -10.128 15.291 1.00 96.50 302 LEU A CA 1
ATOM 2318 C C . LEU A 1 302 ? -0.635 -9.186 14.863 1.00 96.50 302 LEU A C 1
ATOM 2320 O O . LEU A 1 302 ? -1.359 -9.437 13.898 1.00 96.50 302 LEU A O 1
ATOM 2324 N N . ILE A 1 303 ? -0.751 -8.060 15.567 1.00 98.50 303 ILE A N 1
ATOM 2325 C CA . ILE A 1 303 ? -1.613 -6.932 15.211 1.00 98.50 303 ILE A CA 1
ATOM 2326 C C . ILE A 1 303 ? -0.745 -5.677 15.105 1.00 98.50 303 ILE A C 1
ATOM 2328 O O . ILE A 1 303 ? -0.288 -5.141 16.114 1.00 98.50 303 ILE A O 1
ATOM 2332 N N . SER A 1 304 ? -0.555 -5.155 13.895 1.00 98.06 304 SER A N 1
ATOM 2333 C CA . SER A 1 304 ? 0.216 -3.924 13.684 1.00 98.06 304 SER A CA 1
ATOM 2334 C C . SER A 1 304 ? -0.707 -2.749 13.372 1.00 98.06 304 SER A C 1
ATOM 2336 O O . SER A 1 304 ? -1.536 -2.810 12.463 1.00 98.06 304 SER A O 1
ATOM 2338 N N . VAL A 1 305 ? -0.548 -1.649 14.107 1.00 98.38 305 VAL A N 1
ATOM 2339 C CA . VAL A 1 305 ? -1.299 -0.400 13.935 1.00 98.38 305 VAL A CA 1
ATOM 2340 C C . VAL A 1 305 ? -0.378 0.673 13.361 1.00 98.38 305 VAL A C 1
ATOM 2342 O O . VAL A 1 305 ? 0.542 1.142 14.023 1.00 98.38 305 VAL A O 1
ATOM 2345 N N . TYR A 1 306 ? -0.665 1.115 12.140 1.00 98.31 306 TYR A N 1
ATOM 2346 C CA . TYR A 1 306 ? 0.049 2.194 11.463 1.00 98.31 306 TYR A CA 1
ATOM 2347 C C . TYR A 1 306 ? -0.769 3.489 11.520 1.00 98.31 306 TYR A C 1
ATOM 2349 O O . TYR A 1 306 ? -1.757 3.629 10.789 1.00 98.31 306 TYR A O 1
ATOM 2357 N N . TYR A 1 307 ? -0.404 4.437 12.385 1.00 98.00 307 TYR A N 1
ATOM 2358 C CA . TYR A 1 307 ? -1.163 5.683 12.558 1.00 98.00 307 TYR A CA 1
ATOM 2359 C C . TYR A 1 307 ? -0.796 6.753 11.519 1.00 98.00 307 TYR A C 1
ATOM 2361 O O . TYR A 1 307 ? 0.337 6.823 11.040 1.00 98.00 307 TYR A O 1
ATOM 2369 N N . GLY A 1 308 ? -1.790 7.542 11.107 1.00 95.12 308 GLY A N 1
ATOM 2370 C CA . GLY A 1 308 ? -1.667 8.589 10.088 1.00 95.12 308 GLY A CA 1
ATOM 2371 C C . GLY A 1 308 ? -1.539 9.992 10.675 1.00 95.12 308 GLY A C 1
ATOM 2372 O O . GLY A 1 308 ? -1.599 10.176 11.883 1.00 95.12 308 GLY A O 1
ATOM 2373 N N . GLU A 1 309 ? -1.431 11.005 9.813 1.00 91.25 309 GLU A N 1
ATOM 2374 C CA . GLU A 1 309 ? -1.197 12.406 10.228 1.00 91.25 309 GLU A CA 1
ATOM 2375 C C . GLU A 1 309 ? -2.292 12.958 11.156 1.00 91.25 309 GLU A C 1
ATOM 2377 O O . GLU A 1 309 ? -2.040 13.819 11.993 1.00 91.25 309 GLU A O 1
ATOM 2382 N N . ASN A 1 310 ? -3.516 12.446 11.010 1.00 92.19 310 ASN A N 1
ATOM 2383 C CA . ASN A 1 310 ? -4.694 12.885 11.756 1.00 92.19 310 ASN A CA 1
ATOM 2384 C C . ASN A 1 310 ? -5.046 11.958 12.937 1.00 92.19 310 ASN A C 1
ATOM 2386 O O . ASN A 1 310 ? -6.199 11.942 13.368 1.00 92.19 310 ASN A O 1
ATOM 2390 N N . PHE A 1 311 ? -4.094 11.157 13.424 1.00 95.56 311 PHE A N 1
ATOM 2391 C CA . PHE A 1 311 ? -4.260 10.275 14.580 1.00 95.56 311 PHE A CA 1
ATOM 2392 C C . PHE A 1 311 ? -2.961 10.251 15.389 1.00 95.56 311 PHE A C 1
ATOM 2394 O O . PHE A 1 311 ? -1.917 9.848 14.885 1.00 95.56 311 PHE A O 1
ATOM 2401 N N . SER A 1 312 ? -3.008 10.748 16.620 1.00 94.75 312 SER A N 1
ATOM 2402 C CA . SER A 1 312 ? -1.804 10.968 17.425 1.00 94.75 312 SER A CA 1
ATOM 2403 C C . SER A 1 312 ? -1.177 9.664 17.928 1.00 94.75 312 SER A C 1
ATOM 2405 O O . SER A 1 312 ? -1.844 8.639 18.061 1.00 94.75 312 SER A O 1
ATOM 2407 N N . GLU A 1 313 ? 0.112 9.721 18.270 1.00 94.94 313 GLU A N 1
ATOM 2408 C CA . GLU A 1 313 ? 0.823 8.607 18.911 1.00 94.94 313 GLU A CA 1
ATOM 2409 C C . GLU A 1 313 ? 0.172 8.209 20.250 1.00 94.94 313 GLU A C 1
ATOM 2411 O O . GLU A 1 313 ? 0.092 7.026 20.568 1.00 94.94 313 GLU A O 1
ATOM 2416 N N . GLU A 1 314 ? -0.361 9.176 21.009 1.00 97.62 314 GLU A N 1
ATOM 2417 C CA . GLU A 1 314 ? -1.102 8.915 22.251 1.00 97.62 314 GLU A CA 1
ATOM 2418 C C . GLU A 1 314 ? -2.381 8.109 21.975 1.00 97.62 314 GLU A C 1
ATOM 2420 O O . GLU A 1 314 ? -2.590 7.064 22.591 1.00 97.62 314 GLU A O 1
ATOM 2425 N N . GLU A 1 315 ? -3.192 8.520 20.994 1.00 97.50 315 GLU A N 1
ATOM 2426 C CA . GLU A 1 315 ? -4.396 7.777 20.593 1.00 97.50 315 GLU A CA 1
ATOM 2427 C C . GLU A 1 315 ? -4.055 6.385 20.027 1.00 97.50 315 GLU A C 1
ATOM 2429 O O . GLU A 1 315 ? -4.772 5.411 20.277 1.00 97.50 315 GLU A O 1
ATOM 2434 N N . ALA A 1 316 ? -2.944 6.257 19.294 1.00 97.38 316 ALA A N 1
ATOM 2435 C CA . ALA A 1 316 ? -2.439 4.968 18.826 1.00 97.38 316 ALA A CA 1
ATOM 2436 C C . ALA A 1 316 ? -1.992 4.069 19.988 1.00 97.38 316 ALA A C 1
ATOM 2438 O O . ALA A 1 316 ? -2.287 2.872 19.981 1.00 97.38 316 ALA A O 1
ATOM 2439 N N . GLY A 1 317 ? -1.348 4.641 21.007 1.00 98.06 317 GLY A N 1
ATOM 2440 C CA . GLY A 1 317 ? -0.979 3.956 22.243 1.00 98.06 317 GLY A CA 1
ATOM 2441 C C . GLY A 1 317 ? -2.197 3.465 23.027 1.00 98.06 317 GLY A C 1
ATOM 2442 O O . GLY A 1 317 ? -2.224 2.310 23.449 1.00 98.06 317 GLY A O 1
ATOM 2443 N N . GLU A 1 318 ? -3.241 4.290 23.151 1.00 98.25 318 GLU A N 1
ATOM 2444 C CA . GLU A 1 318 ? -4.516 3.881 23.757 1.00 98.25 318 GLU A CA 1
ATOM 2445 C C . GLU A 1 318 ? -5.170 2.723 22.987 1.00 98.25 318 GLU A C 1
ATOM 2447 O O . GLU A 1 318 ? -5.708 1.787 23.588 1.00 98.25 318 GLU A O 1
ATOM 2452 N N . LEU A 1 319 ? -5.124 2.769 21.650 1.00 98.19 319 LEU A N 1
ATOM 2453 C CA . LEU A 1 319 ? -5.695 1.724 20.804 1.00 98.19 319 LEU A CA 1
ATOM 2454 C C . LEU A 1 319 ? -4.922 0.423 20.989 1.00 98.19 319 LEU A C 1
ATOM 2456 O O . LEU A 1 319 ? -5.539 -0.617 21.208 1.00 98.19 319 LEU A O 1
ATOM 2460 N N . SER A 1 32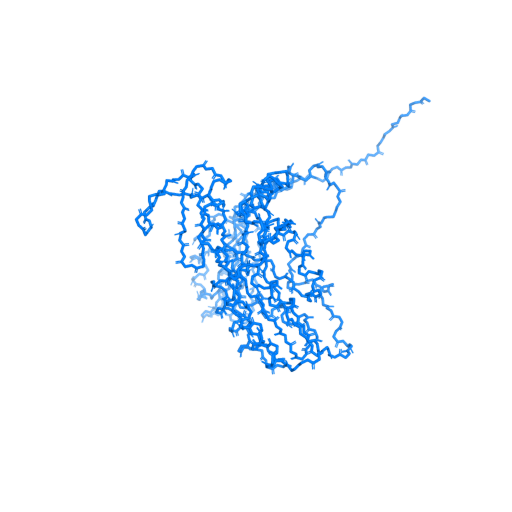0 ? -3.594 0.498 20.944 1.00 97.69 320 SER A N 1
ATOM 2461 C CA . SER A 1 320 ? -2.708 -0.642 21.160 1.00 97.69 320 SER A CA 1
ATOM 2462 C C . SER A 1 320 ? -2.954 -1.295 22.513 1.00 97.69 320 SER A C 1
ATOM 2464 O O . SER A 1 320 ? -3.235 -2.489 22.561 1.00 97.69 320 SER A O 1
ATOM 2466 N N . GLN A 1 321 ? -3.000 -0.511 23.596 1.00 98.12 321 GLN A N 1
ATOM 2467 C CA . GLN A 1 321 ? -3.284 -1.039 24.929 1.00 98.12 321 GLN A CA 1
ATOM 2468 C C . GLN A 1 321 ? -4.635 -1.771 24.980 1.00 98.12 321 GLN A C 1
ATOM 2470 O O . GLN A 1 321 ? -4.711 -2.888 25.493 1.00 98.12 321 GLN A O 1
ATOM 2475 N N . SER A 1 322 ? -5.699 -1.177 24.426 1.00 98.12 322 SER A N 1
ATOM 2476 C CA . SER A 1 322 ? -7.017 -1.825 24.384 1.00 98.12 322 SER A CA 1
ATOM 2477 C C . SER A 1 322 ? -6.987 -3.134 23.592 1.00 98.12 322 SER A C 1
ATOM 2479 O O . SER A 1 322 ? -7.645 -4.096 23.980 1.00 98.12 322 SER A O 1
ATOM 2481 N N . LEU A 1 323 ? -6.245 -3.180 22.484 1.00 98.25 323 LEU A N 1
ATOM 2482 C CA . LEU A 1 323 ? -6.108 -4.384 21.668 1.00 98.25 323 LEU A CA 1
ATOM 2483 C C . LEU A 1 323 ? -5.294 -5.463 22.394 1.00 98.25 323 LEU A C 1
ATOM 2485 O O . LEU A 1 323 ? -5.718 -6.613 22.384 1.00 98.25 323 LEU A O 1
ATOM 2489 N N . SER A 1 324 ? -4.207 -5.112 23.086 1.00 97.81 324 SER A N 1
ATOM 2490 C CA . SER A 1 324 ? -3.421 -6.062 23.889 1.00 97.81 324 SER A CA 1
ATOM 2491 C C . SER A 1 324 ? -4.227 -6.668 25.040 1.00 97.81 324 SER A C 1
ATOM 2493 O O . SER A 1 324 ? -4.050 -7.834 25.380 1.00 97.81 324 SER A O 1
ATOM 2495 N N . GLU A 1 325 ? -5.125 -5.892 25.654 1.00 97.88 325 GLU A N 1
ATOM 2496 C CA . GLU A 1 325 ? -6.029 -6.395 26.696 1.00 97.88 325 GLU A CA 1
ATOM 2497 C C . GLU A 1 325 ? -7.101 -7.349 26.130 1.00 97.88 325 GLU A C 1
ATOM 2499 O O . GLU A 1 325 ? -7.522 -8.284 26.814 1.00 97.88 325 GLU A O 1
ATOM 2504 N N . GLU A 1 326 ? -7.551 -7.126 24.892 1.00 97.44 326 GLU A N 1
ATOM 2505 C CA . GLU A 1 326 ? -8.568 -7.946 24.216 1.00 97.44 326 GLU A CA 1
ATOM 2506 C C . GLU A 1 326 ? -8.013 -9.218 23.576 1.00 97.44 326 GLU A C 1
ATOM 2508 O O . GLU A 1 326 ? -8.707 -10.237 23.557 1.00 97.44 326 GLU A O 1
ATOM 2513 N N . TYR A 1 327 ? -6.781 -9.161 23.073 1.00 97.44 327 TYR A N 1
ATOM 2514 C CA . TYR A 1 327 ? -6.116 -10.233 22.339 1.00 97.44 327 TYR A CA 1
ATOM 2515 C C . TYR A 1 327 ? -4.764 -10.554 22.998 1.00 97.44 327 TYR A C 1
ATOM 2517 O O . TYR A 1 327 ? -3.720 -10.236 22.438 1.00 97.44 327 TYR A O 1
ATOM 2525 N N . PRO A 1 328 ? -4.759 -11.177 24.194 1.00 95.94 328 PRO A N 1
ATOM 2526 C CA . PRO A 1 328 ? -3.534 -11.430 24.961 1.00 95.94 328 PRO A CA 1
ATOM 2527 C C . PRO A 1 328 ? -2.589 -12.453 24.313 1.00 95.94 328 PRO A C 1
ATOM 2529 O O . PRO A 1 328 ? -1.448 -12.576 24.749 1.00 95.94 328 PRO A O 1
ATOM 2532 N N . ASP A 1 329 ? -3.077 -13.197 23.319 1.00 94.94 329 ASP A N 1
ATOM 2533 C CA . ASP A 1 329 ? -2.301 -14.170 22.547 1.00 94.94 329 ASP A CA 1
ATOM 2534 C C . ASP A 1 329 ? -1.650 -13.543 21.297 1.00 94.94 329 ASP A C 1
ATOM 2536 O O . ASP A 1 329 ? -0.884 -14.219 20.617 1.00 94.94 329 ASP A O 1
ATOM 2540 N N . CYS A 1 330 ? -1.934 -12.266 20.998 1.00 97.25 330 CYS A N 1
ATOM 2541 C CA . CYS A 1 330 ? -1.324 -11.532 19.892 1.00 97.25 330 CYS A CA 1
ATOM 2542 C C . CYS A 1 330 ? -0.352 -10.465 20.411 1.00 97.25 330 CYS A C 1
ATOM 2544 O O . CYS A 1 330 ? -0.677 -9.707 21.330 1.00 97.25 330 CYS A O 1
ATOM 2546 N N . ASP A 1 331 ? 0.793 -10.329 19.749 1.00 97.44 331 ASP A N 1
ATOM 2547 C CA . ASP A 1 331 ? 1.651 -9.162 19.916 1.00 97.44 331 ASP A CA 1
ATOM 2548 C C . ASP A 1 331 ? 1.000 -7.957 19.220 1.00 97.44 331 ASP A C 1
ATOM 2550 O O . ASP A 1 331 ? 0.498 -8.059 18.099 1.00 97.44 331 ASP A O 1
ATOM 2554 N N . VAL A 1 332 ? 0.965 -6.805 19.896 1.00 97.69 332 VAL A N 1
ATOM 2555 C CA . VAL A 1 332 ? 0.378 -5.573 19.347 1.00 97.69 332 VAL A CA 1
ATOM 2556 C C . VAL A 1 332 ? 1.446 -4.499 19.240 1.00 97.69 332 VAL A C 1
ATOM 2558 O O . VAL A 1 332 ? 2.034 -4.086 20.240 1.00 97.69 332 VAL A O 1
ATOM 2561 N N . GLU A 1 333 ? 1.664 -4.012 18.024 1.00 95.81 333 GLU A N 1
ATOM 2562 C CA . GLU A 1 333 ? 2.695 -3.024 17.722 1.00 95.81 333 GLU A CA 1
ATOM 2563 C C . GLU A 1 333 ? 2.094 -1.763 17.108 1.00 95.81 333 GLU A C 1
ATOM 2565 O O . GLU A 1 333 ? 1.136 -1.819 16.335 1.00 95.81 333 GLU A O 1
ATOM 2570 N N . ILE A 1 334 ? 2.688 -0.611 17.423 1.00 96.75 334 ILE A N 1
ATOM 2571 C CA . ILE A 1 334 ? 2.347 0.669 16.799 1.00 96.75 334 ILE A CA 1
ATOM 2572 C C . ILE A 1 334 ? 3.522 1.172 15.974 1.00 96.75 334 ILE A C 1
ATOM 2574 O O . ILE A 1 334 ? 4.673 1.073 16.389 1.00 96.75 334 ILE A O 1
ATOM 2578 N N . ASN A 1 335 ? 3.217 1.731 14.812 1.00 94.88 335 ASN A N 1
ATOM 2579 C CA . ASN A 1 335 ? 4.192 2.300 13.899 1.00 94.88 335 ASN A CA 1
ATOM 2580 C C . ASN A 1 335 ? 3.645 3.610 13.324 1.00 94.88 335 ASN A C 1
ATOM 2582 O O . ASN A 1 335 ? 2.454 3.719 13.022 1.00 94.88 335 ASN A O 1
ATOM 2586 N N . GLU A 1 336 ? 4.507 4.602 13.124 1.00 94.88 336 GLU A N 1
ATOM 2587 C CA . GLU A 1 336 ? 4.123 5.803 12.385 1.00 94.88 336 GLU A CA 1
ATOM 2588 C C . GLU A 1 336 ? 4.007 5.457 10.895 1.00 94.88 336 GLU A C 1
ATOM 2590 O O . GLU A 1 336 ? 4.983 5.071 10.254 1.00 94.88 336 GLU A O 1
ATOM 2595 N N . GLY A 1 337 ? 2.808 5.577 10.324 1.00 92.56 337 GLY A N 1
ATOM 2596 C CA . GLY A 1 337 ? 2.602 5.468 8.878 1.00 92.56 337 GLY A CA 1
ATOM 2597 C C . GLY A 1 337 ? 2.628 6.838 8.197 1.00 92.56 337 GLY A C 1
ATOM 2598 O O . GLY A 1 337 ? 3.182 6.997 7.106 1.00 92.56 337 GLY A O 1
ATOM 2599 N N . GLY A 1 338 ? 2.069 7.854 8.862 1.00 90.75 338 GLY A N 1
ATOM 2600 C CA . GLY A 1 338 ? 2.044 9.238 8.384 1.00 90.75 338 GLY A CA 1
ATOM 2601 C C . GLY A 1 338 ? 1.187 9.439 7.132 1.00 90.75 338 GLY A C 1
ATOM 2602 O O . GLY A 1 338 ? 1.371 10.408 6.407 1.00 90.75 338 GLY A O 1
ATOM 2603 N N . GLN A 1 339 ? 0.285 8.512 6.811 1.00 90.81 339 GLN A N 1
ATOM 2604 C CA . GLN A 1 339 ? -0.618 8.666 5.675 1.00 90.81 339 GLN A CA 1
ATOM 2605 C C . GLN A 1 339 ? -1.663 9.775 5.938 1.00 90.81 339 GLN A C 1
ATOM 2607 O O . GLN A 1 339 ? -2.202 9.850 7.044 1.00 90.81 339 GLN A O 1
ATOM 2612 N N . PRO A 1 340 ? -2.026 10.591 4.929 1.00 84.31 340 PRO A N 1
ATOM 2613 C CA . PRO A 1 340 ? -2.874 11.773 5.141 1.00 84.31 340 PRO A CA 1
ATOM 2614 C C . PRO A 1 340 ? -4.379 11.464 5.257 1.00 84.31 340 PRO A C 1
ATOM 2616 O O . PRO A 1 340 ? -5.133 12.196 5.895 1.00 84.31 340 PRO A O 1
ATOM 2619 N N . VAL A 1 341 ? -4.849 10.383 4.618 1.00 86.44 341 VAL A N 1
ATOM 2620 C CA . VAL A 1 341 ? -6.293 10.088 4.465 1.00 86.44 341 VAL A CA 1
ATOM 2621 C C . VAL A 1 341 ? -6.837 9.142 5.540 1.00 86.44 341 VAL A C 1
ATOM 2623 O O . VAL A 1 341 ? -8.004 9.243 5.927 1.00 86.44 341 VAL A O 1
ATOM 2626 N N . TYR A 1 342 ? -6.021 8.191 5.994 1.00 92.69 342 TYR A N 1
ATOM 2627 C CA . TYR A 1 342 ? -6.442 7.151 6.933 1.00 92.69 342 TYR A CA 1
ATOM 2628 C C . TYR A 1 342 ? -5.947 7.480 8.334 1.00 92.69 342 TYR A C 1
ATOM 2630 O O . TYR A 1 342 ? -4.743 7.638 8.522 1.00 92.69 342 TYR A O 1
ATOM 2638 N N . TYR A 1 343 ? -6.857 7.506 9.310 1.00 96.88 343 TYR A N 1
ATOM 2639 C CA . TYR A 1 343 ? -6.512 7.675 10.725 1.00 96.88 343 TYR A CA 1
ATOM 2640 C C . TYR A 1 343 ? -5.530 6.593 11.168 1.00 96.88 343 TYR A C 1
ATOM 2642 O O . TYR A 1 343 ? -4.484 6.884 11.733 1.00 96.88 343 TYR A O 1
ATOM 2650 N N . CYS A 1 344 ? -5.820 5.344 10.818 1.00 97.25 344 CYS A N 1
ATOM 2651 C CA . CYS A 1 344 ? -4.859 4.262 10.924 1.00 97.25 344 CYS A CA 1
ATOM 2652 C C . CYS A 1 344 ? -5.116 3.188 9.865 1.00 97.25 344 CYS A C 1
ATOM 2654 O O . CYS A 1 344 ? -6.225 3.045 9.337 1.00 97.25 344 CYS A O 1
ATOM 2656 N N . ILE A 1 345 ? -4.066 2.439 9.551 1.00 98.12 345 ILE A N 1
ATOM 2657 C CA . ILE A 1 345 ? -4.126 1.178 8.817 1.00 98.12 345 ILE A CA 1
ATOM 2658 C C . ILE A 1 345 ? -3.735 0.090 9.809 1.00 98.12 345 ILE A C 1
ATOM 2660 O O . ILE A 1 345 ? -2.744 0.240 10.512 1.00 98.12 345 ILE A O 1
ATOM 2664 N N . ILE A 1 346 ? -4.514 -0.980 9.887 1.00 98.56 346 ILE A N 1
ATOM 2665 C CA . ILE A 1 346 ? -4.281 -2.084 10.815 1.00 98.56 346 ILE A CA 1
ATOM 2666 C C . ILE A 1 346 ? -4.093 -3.362 10.004 1.00 98.56 346 ILE A C 1
ATOM 2668 O O . ILE A 1 346 ? -4.908 -3.628 9.114 1.00 98.56 346 ILE A O 1
ATOM 2672 N N . SER A 1 347 ? -3.051 -4.136 10.304 1.00 98.25 347 SER A N 1
ATOM 2673 C CA . SER A 1 347 ? -2.903 -5.519 9.843 1.00 98.25 347 SER A CA 1
ATOM 2674 C C . SER A 1 347 ? -3.116 -6.502 10.985 1.00 98.25 347 SER A C 1
ATOM 2676 O O . SER A 1 347 ? -2.871 -6.188 12.149 1.00 98.25 347 SER A O 1
ATOM 2678 N N . VAL A 1 348 ? -3.616 -7.680 10.626 1.00 98.31 348 VAL A N 1
ATOM 2679 C CA . VAL A 1 348 ? -3.664 -8.866 11.477 1.00 98.31 348 VAL A CA 1
ATOM 2680 C C . VAL A 1 348 ? -3.073 -10.015 10.676 1.00 98.31 348 VAL A C 1
ATOM 2682 O O . VAL A 1 348 ? -3.526 -10.264 9.551 1.00 98.31 348 VAL A O 1
ATOM 2685 N N . GLU A 1 349 ? -2.073 -10.674 11.249 1.00 93.75 349 GLU A N 1
ATOM 2686 C CA . GLU A 1 349 ? -1.280 -11.735 10.617 1.00 93.75 349 GLU A CA 1
ATOM 2687 C C . GLU A 1 349 ? -1.378 -13.036 11.405 1.00 93.75 349 GLU A C 1
ATOM 2689 O O . GLU A 1 349 ? -1.336 -12.979 12.659 1.00 93.75 349 GLU A O 1
#

Foldseek 3Di:
DDDDDDDDDDDDDDDDDAFKKKKWKFQFPDDDDPVLQVVLQVCQVVFFAPWDWDDDDRMIITITGGPPRVVSVVSSCVRHDIDDMDMDGVVVVVVVVVVVVVVCPVDDDDDDDDDLLPDPVLQDPLPDAAAAEAEEEEAAFPQLVVLCVVLVHSYYHDADQVRADALVSLLSSVNRHRHQEYEYHRQAQVRLVSLVVNQVVDDRHHYQYQNHHHSVLVSQLSVQDDSVDDPVVSSVSSNVRSVLKKKKFKFFACAFDADPNATHHHGWIWIAIPVGTQHIGNDRLVRVVSVVVVNDDPPWAEKEKAAEPQADPVNQVVSQVVVCVVCVNHDYYYTHRHHHGTRIMMIID

Radius of gyration: 25.69 Å; chains: 1; bounding box: 55×69×71 Å

pLDDT: mean 83.57, std 18.82, range [30.66, 98.75]

Sequence (349 aa):
SASEDAGNEGKEEKKIHFTYNVSFIVKLEKTPSDKELNVLREFMIVNGEDVLLVSSDNMLKVQTRTDKIGDLIRRSEKLGQLMKVHIENVLFDHEEALIKKAENLDKESVSGENDPAQDPSLLIDQSGPRKNFGFIAVCAGNGFKEIYAGLETDYVISGGQTMNPSTDDFLAAIRLINANNIFVFPNNGNIILAANQARDLTEDKNIIVIPTKTVPQGITAMINFNPDDSAENNESTMKEMIGTVKTSQITYSIRDTVIDDIEIHKGDIMAVGDKGIICAGNNIMKVARKSVASMVSEDSELISVYYGENFSEEEAGELSQSLSEEYPDCDVEINEGGQPVYYCIISVE